Protein AF-A0A5N5T5B7-F1 (afdb_monomer)

InterPro domains:
  IPR002562 3'-5' exonuclease domain [PF01612] (57-105)
  IPR012337 Ribonuclease H-like superfamily [SSF53098] (35-107)
  IPR036397 Ribonuclease H superfamily [G3DSA:3.30.420.10] (21-108)
  IPR051132 3'-5' Exonuclease domain-containing protein [PTHR13620] (36-102)

Radius of gyration: 25.12 Å; Cα contacts (8 Å, |Δi|>4): 290; chains: 1; bounding box: 56×57×68 Å

Secondary structure (DSSP, 8-state):
-PPEEEEE---SSS--PEEEEESSHHHHHHH-TT----SEEEHHHHHHHTT-TTS--SHHHHHHHHH-------HHHHTS-TT-SS--HHHHHHHHHHHHHHHHHHHHHHHHH---SS---HHHHHHHHHHHHHGGGBTPPP-GGGG---TTT---S-EEEEESS-TTTGGGS---GGG-TTTSEEEEEHHHHHHHHHHHHHHHHHHHHHTT-----HHHHHHHHHHHHHHHHHHHHHHHGGGS-HHHHHHHHHHHHHHTT-SS--HHHHHHHHHTHHHHHHHHHT--

Structure (mmCIF, N/CA/C/O backbone):
data_AF-A0A5N5T5B7-F1
#
_entry.id   AF-A0A5N5T5B7-F1
#
loop_
_atom_site.group_PDB
_atom_site.id
_atom_site.type_symbol
_atom_site.label_atom_id
_atom_site.label_alt_id
_atom_site.label_comp_id
_atom_site.label_asym_id
_atom_site.label_entity_id
_atom_site.label_seq_id
_atom_site.pdbx_PDB_ins_code
_atom_site.Cartn_x
_atom_site.Cartn_y
_atom_site.Cartn_z
_atom_site.occupancy
_atom_site.B_iso_or_equiv
_atom_site.auth_seq_id
_atom_site.auth_comp_id
_atom_site.auth_asym_id
_atom_site.auth_atom_id
_atom_site.pdbx_PDB_model_num
ATOM 1 N N . MET A 1 1 ? -2.649 8.898 -5.354 1.00 24.70 1 MET A N 1
ATOM 2 C CA . MET A 1 1 ? -3.634 9.657 -4.553 1.00 24.70 1 MET A CA 1
ATOM 3 C C . MET A 1 1 ? -4.239 8.726 -3.517 1.00 24.70 1 MET A C 1
ATOM 5 O O . MET A 1 1 ? -5.025 7.863 -3.888 1.00 24.70 1 MET A O 1
ATOM 9 N N . GLN A 1 2 ? -3.797 8.830 -2.266 1.00 29.69 2 GLN A N 1
ATOM 10 C CA . GLN A 1 2 ? -4.340 8.087 -1.127 1.00 29.69 2 GLN A CA 1
ATOM 11 C C . GLN A 1 2 ? -5.278 9.034 -0.370 1.00 29.69 2 GLN A C 1
ATOM 13 O O . GLN A 1 2 ? -4.923 10.188 -0.159 1.00 29.69 2 GLN A O 1
ATOM 18 N N . VAL A 1 3 ? -6.486 8.575 -0.052 1.00 30.42 3 VAL A N 1
ATOM 19 C CA . VAL A 1 3 ? -7.368 9.241 0.915 1.00 30.42 3 VAL A CA 1
ATOM 20 C C . VAL A 1 3 ? -6.909 8.754 2.286 1.00 30.42 3 VAL A C 1
ATOM 22 O O . VAL A 1 3 ? -6.818 7.538 2.482 1.00 30.42 3 VAL A O 1
ATOM 25 N N . VAL A 1 4 ? -6.536 9.680 3.168 1.00 35.78 4 VAL A N 1
ATOM 26 C CA . VAL A 1 4 ? -6.165 9.396 4.556 1.00 35.78 4 VAL A CA 1
ATOM 27 C C . VAL A 1 4 ? -7.443 9.529 5.369 1.00 35.78 4 VAL A C 1
ATOM 29 O O . VAL A 1 4 ? -8.065 10.591 5.378 1.00 35.78 4 VAL A O 1
ATOM 32 N N . VAL A 1 5 ? -7.877 8.439 5.995 1.00 39.09 5 VAL A N 1
ATOM 33 C CA . VAL A 1 5 ? -8.979 8.525 6.952 1.00 39.09 5 VAL A CA 1
ATOM 34 C C . VAL A 1 5 ? -8.372 8.836 8.297 1.00 39.09 5 VAL A C 1
ATOM 36 O O . VAL A 1 5 ? -7.647 8.019 8.860 1.00 39.09 5 VAL A O 1
ATOM 39 N N . VAL A 1 6 ? -8.646 10.051 8.749 1.00 40.28 6 VAL A N 1
ATOM 40 C CA . VAL A 1 6 ? -8.304 10.520 10.077 1.00 40.28 6 VAL A CA 1
ATOM 41 C C . VAL A 1 6 ? -9.520 10.241 10.949 1.00 40.28 6 VAL A C 1
ATOM 43 O O . VAL A 1 6 ? -10.573 10.858 10.776 1.00 40.28 6 VAL A O 1
ATOM 46 N N . VAL A 1 7 ? -9.403 9.260 11.842 1.00 46.56 7 VAL A N 1
ATOM 47 C CA . VAL A 1 7 ? -10.433 9.018 12.857 1.00 46.56 7 VAL A CA 1
ATOM 48 C C . VAL A 1 7 ? -10.135 9.969 14.009 1.00 46.56 7 VAL A C 1
ATOM 50 O O . VAL A 1 7 ? -9.080 9.854 14.626 1.00 46.56 7 VAL A O 1
ATOM 53 N N . VAL A 1 8 ? -11.017 10.938 14.269 1.00 42.00 8 VAL A N 1
ATOM 54 C CA . VAL A 1 8 ? -10.910 11.792 15.459 1.00 42.00 8 VAL A CA 1
ATOM 55 C C . VAL A 1 8 ? -11.620 11.073 16.598 1.00 42.00 8 VAL A C 1
ATOM 57 O O . VAL A 1 8 ? -12.848 10.969 16.612 1.00 42.00 8 VAL A O 1
ATOM 60 N N . VAL A 1 9 ? -10.842 10.550 17.541 1.00 36.88 9 VAL A N 1
ATOM 61 C CA . VAL A 1 9 ? -11.349 9.994 18.793 1.00 36.88 9 VAL A CA 1
ATOM 62 C C . VAL A 1 9 ? -11.285 11.115 19.827 1.00 36.88 9 VAL A C 1
ATOM 64 O O . VAL A 1 9 ? -10.234 11.410 20.389 1.00 36.88 9 VAL A O 1
ATOM 67 N N . ILE A 1 10 ? -12.408 11.805 20.045 1.00 30.78 10 ILE A N 1
ATOM 68 C CA . ILE A 1 10 ? -12.481 12.856 21.065 1.00 30.78 10 ILE A CA 1
ATOM 69 C C . ILE A 1 10 ? -12.605 12.185 22.436 1.00 30.78 10 ILE A C 1
ATOM 71 O O . ILE A 1 10 ? -13.684 11.741 22.824 1.00 30.78 10 ILE A O 1
ATOM 75 N N . PHE A 1 11 ? -11.508 12.157 23.193 1.00 26.23 11 PHE A N 1
ATOM 76 C CA . PHE A 1 11 ? -11.521 11.817 24.615 1.00 26.23 11 PHE A CA 1
ATOM 77 C C . PHE A 1 11 ? -12.051 13.008 25.425 1.00 26.23 11 PHE A C 1
ATOM 79 O O . PHE A 1 11 ? -11.303 13.827 25.954 1.00 26.23 11 PHE A O 1
ATOM 86 N N . SER A 1 12 ? -13.373 13.140 25.497 1.00 26.31 12 SER A N 1
ATOM 87 C CA . SER A 1 12 ? -14.043 13.898 26.557 1.00 26.31 12 SER A CA 1
ATOM 88 C C . SER A 1 12 ? -15.419 13.284 26.810 1.00 26.31 12 SER A C 1
ATOM 90 O O . SER A 1 12 ? -15.975 12.645 25.921 1.00 26.31 12 SER A O 1
ATOM 92 N N . SER A 1 13 ? -15.956 13.442 28.022 1.00 28.00 13 SER A N 1
ATOM 93 C CA . SER A 1 13 ? -17.154 12.772 28.573 1.00 28.00 13 SER A CA 1
ATOM 94 C C . SER A 1 13 ? -18.485 12.991 27.826 1.00 28.00 13 SER A C 1
ATOM 96 O O . SER A 1 13 ? -19.548 12.630 28.326 1.00 28.00 13 SER A O 1
ATOM 98 N N . LEU A 1 14 ? -18.443 13.541 26.616 1.00 27.55 14 LEU A N 1
ATOM 99 C CA . LEU A 1 14 ? -19.528 13.612 25.650 1.00 27.55 14 LEU A CA 1
ATOM 100 C C . LEU A 1 14 ? -18.992 13.049 24.331 1.00 27.55 14 LEU A C 1
ATOM 102 O O . LEU A 1 14 ? -18.336 13.754 23.567 1.00 27.55 14 LEU A O 1
ATOM 106 N N . ALA A 1 15 ? -19.249 11.763 24.081 1.00 25.66 15 ALA A N 1
ATOM 107 C CA . ALA A 1 15 ? -18.829 11.070 22.868 1.00 25.66 15 ALA A CA 1
ATOM 108 C C . ALA A 1 15 ? -19.430 11.749 21.624 1.00 25.66 15 ALA A C 1
ATOM 110 O O . ALA A 1 15 ? -20.573 11.503 21.247 1.00 25.66 15 ALA A O 1
ATOM 111 N N . SER A 1 16 ? -18.652 12.625 20.993 1.00 26.33 16 SER A N 1
ATOM 112 C CA . SER A 1 16 ? -18.943 13.186 19.677 1.00 26.33 16 SER A CA 1
ATOM 113 C C . SER A 1 16 ? -17.831 12.738 18.740 1.00 26.33 16 SER A C 1
ATOM 115 O O . SER A 1 16 ? -16.705 13.217 18.824 1.00 26.33 16 SER A O 1
ATOM 117 N N . PHE A 1 17 ? -18.131 11.775 17.870 1.00 34.47 17 PHE A N 1
ATOM 118 C CA . PHE A 1 17 ? -17.216 11.351 16.814 1.00 34.47 17 PHE A CA 1
ATOM 119 C C . PHE A 1 17 ? -17.279 12.371 15.675 1.00 34.47 17 PHE A C 1
ATOM 121 O O . PHE A 1 17 ? -18.327 12.541 15.052 1.00 34.47 17 PHE A O 1
ATOM 128 N N . ALA A 1 18 ? -16.169 13.055 15.403 1.00 34.44 18 ALA A N 1
ATOM 129 C CA . ALA A 1 18 ? -16.033 13.917 14.233 1.00 34.44 18 ALA A CA 1
ATOM 130 C C . ALA A 1 18 ? -15.202 13.194 13.162 1.00 34.44 18 ALA A C 1
ATOM 132 O O . ALA A 1 18 ? -14.127 12.671 13.442 1.00 34.44 18 ALA A O 1
ATOM 133 N N . PHE A 1 19 ? -15.690 13.159 11.922 1.00 39.16 19 PHE A N 1
ATOM 134 C CA . PHE A 1 19 ? -14.964 12.568 10.797 1.00 39.16 19 PHE A CA 1
ATOM 135 C C . PHE A 1 19 ? -14.309 13.662 9.972 1.00 39.16 19 PHE A C 1
ATOM 137 O O . PHE A 1 19 ? -14.986 14.568 9.491 1.00 39.16 19 PHE A O 1
ATOM 144 N N . LEU A 1 20 ? -12.998 13.548 9.763 1.00 37.88 20 LEU A N 1
ATOM 145 C CA . LEU A 1 20 ? -12.278 14.371 8.800 1.00 37.88 20 LEU A CA 1
ATOM 146 C C . LEU A 1 20 ? -11.669 13.454 7.740 1.00 37.88 20 LEU A C 1
ATOM 148 O O . LEU A 1 20 ? -10.659 12.784 7.950 1.00 37.88 20 LEU A O 1
ATOM 152 N N . ILE A 1 21 ? -12.309 13.413 6.574 1.00 37.19 21 ILE A N 1
ATOM 153 C CA . ILE A 1 21 ? -11.759 12.763 5.385 1.00 37.19 21 ILE A CA 1
ATOM 154 C C . ILE A 1 21 ? -10.833 13.784 4.727 1.00 37.19 21 ILE A C 1
ATOM 156 O O . ILE A 1 21 ? -11.297 14.807 4.230 1.00 37.19 21 ILE A O 1
ATOM 160 N N . SER A 1 22 ? -9.521 13.534 4.710 1.00 37.50 22 SER A N 1
ATOM 161 C CA . SER A 1 22 ? -8.582 14.446 4.052 1.00 37.50 22 SER A CA 1
ATOM 162 C C . SER A 1 22 ? -7.537 13.733 3.208 1.00 37.50 22 SER A C 1
ATOM 164 O O . SER A 1 22 ? -7.137 12.594 3.436 1.00 37.50 22 SER A O 1
ATOM 166 N N . ARG A 1 23 ? -7.079 14.439 2.174 1.00 40.50 23 ARG A N 1
ATOM 167 C CA . ARG A 1 23 ? -6.076 13.964 1.214 1.00 40.50 23 ARG A CA 1
ATOM 168 C C . ARG A 1 23 ? -4.654 13.945 1.795 1.00 40.50 23 ARG A C 1
ATOM 170 O O . ARG A 1 23 ? -3.814 13.277 1.203 1.00 40.50 23 ARG A O 1
ATOM 177 N N . SER A 1 24 ? -4.426 14.628 2.923 1.00 35.22 24 SER A N 1
ATOM 178 C CA . SER A 1 24 ? -3.195 14.669 3.733 1.00 35.22 24 SER A CA 1
ATOM 179 C C . SER A 1 24 ? -3.498 15.319 5.094 1.00 35.22 24 SER A C 1
ATOM 181 O O . SER A 1 24 ? -4.348 16.213 5.153 1.00 35.22 24 SER A O 1
ATOM 183 N N . SER A 1 25 ? -2.760 14.975 6.155 1.00 39.28 25 SER A N 1
ATOM 184 C CA . SER A 1 25 ? -2.774 15.685 7.452 1.00 39.28 25 SER A CA 1
ATOM 185 C C . SER A 1 25 ? -2.625 17.208 7.270 1.00 39.28 25 SER A C 1
ATOM 187 O O . SER A 1 25 ? -3.343 17.998 7.877 1.00 39.28 25 SER A O 1
ATOM 189 N N . CYS A 1 26 ? -1.803 17.623 6.297 1.00 33.41 26 CYS A N 1
ATOM 190 C CA . CYS A 1 26 ? -1.554 19.026 5.951 1.00 33.41 26 CYS A CA 1
ATOM 191 C C . CYS A 1 26 ? -2.762 19.788 5.359 1.00 33.41 26 CYS A C 1
ATOM 193 O O . CYS A 1 26 ? -2.770 21.016 5.389 1.00 33.41 26 CYS A O 1
ATOM 195 N N . ILE A 1 27 ? -3.766 19.104 4.789 1.00 35.19 27 ILE A N 1
ATOM 196 C CA . ILE A 1 27 ? -4.962 19.762 4.219 1.00 35.19 27 ILE A CA 1
ATOM 197 C C . ILE A 1 27 ? -6.017 20.018 5.304 1.00 35.19 27 ILE A C 1
ATOM 199 O O . ILE A 1 27 ? -6.664 21.060 5.267 1.00 35.19 27 ILE A O 1
ATOM 203 N N . ILE A 1 28 ? -6.119 19.149 6.321 1.00 38.81 28 ILE A N 1
ATOM 204 C CA . ILE A 1 28 ? -6.950 19.419 7.514 1.00 38.81 28 ILE A CA 1
ATOM 205 C C . ILE A 1 28 ? -6.430 20.671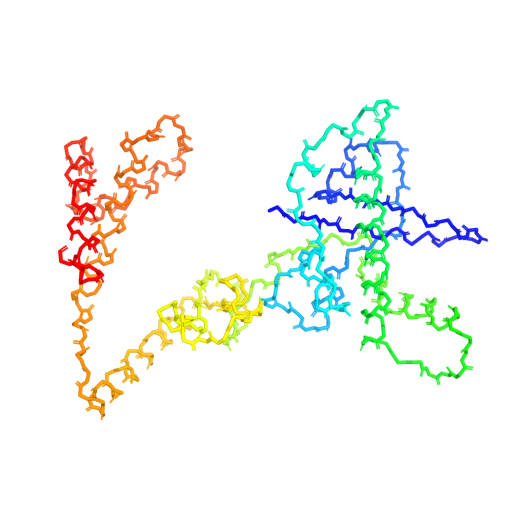 8.218 1.00 38.81 28 ILE A C 1
ATOM 207 O O . ILE A 1 28 ? -7.205 21.576 8.516 1.00 38.81 28 ILE A O 1
ATOM 211 N N . PHE A 1 29 ? -5.106 20.758 8.378 1.00 34.12 29 PHE A N 1
ATOM 212 C CA . PHE A 1 29 ? -4.434 21.921 8.956 1.00 34.12 29 PHE A CA 1
ATOM 213 C C . PHE A 1 29 ? -4.655 23.227 8.174 1.00 34.12 29 PHE A C 1
ATOM 215 O O . PHE A 1 29 ? -4.633 24.296 8.774 1.00 34.12 29 PHE A O 1
ATOM 222 N N . ASN A 1 30 ? -4.885 23.166 6.856 1.00 30.09 30 ASN A N 1
ATOM 223 C CA . ASN A 1 30 ? -5.097 24.362 6.027 1.00 30.09 30 ASN A CA 1
ATOM 224 C C . ASN A 1 30 ? -6.570 24.782 5.882 1.00 30.09 30 ASN A C 1
ATOM 226 O O . ASN A 1 30 ? -6.826 25.956 5.641 1.00 30.09 30 ASN A O 1
ATOM 230 N N . ILE A 1 31 ? -7.538 23.870 6.030 1.00 39.91 31 ILE A N 1
ATOM 231 C CA . ILE A 1 31 ? -8.974 24.217 5.993 1.00 39.91 31 ILE A CA 1
ATOM 232 C C . ILE A 1 31 ? -9.439 24.756 7.355 1.00 39.91 31 ILE A C 1
ATOM 234 O O . ILE A 1 31 ? -10.254 25.673 7.420 1.00 39.91 31 ILE A O 1
ATOM 238 N N . PHE A 1 32 ? -8.883 24.238 8.451 1.00 38.91 32 PHE A N 1
ATOM 239 C CA . PHE A 1 32 ? -9.296 24.574 9.811 1.00 38.91 32 PHE A CA 1
ATOM 240 C C . PHE A 1 32 ? -8.201 25.314 10.581 1.00 38.91 32 PHE A C 1
ATOM 242 O O . PHE A 1 32 ? -7.814 24.907 11.672 1.00 38.91 32 PHE A O 1
ATOM 249 N N . VAL A 1 33 ? -7.741 26.452 10.053 1.00 38.91 33 VAL A N 1
ATOM 250 C CA . VAL A 1 33 ? -6.764 27.338 10.726 1.00 38.91 33 VAL A CA 1
ATOM 251 C C . VAL A 1 33 ? -7.226 27.769 12.140 1.00 38.91 33 VAL A C 1
ATOM 253 O O . VAL A 1 33 ? -6.410 28.197 12.951 1.00 38.91 33 VAL A O 1
ATOM 256 N N . PHE A 1 34 ? -8.513 27.595 12.477 1.00 39.66 34 PHE A N 1
ATOM 257 C CA . PHE A 1 34 ? -9.103 27.974 13.767 1.00 39.66 34 PHE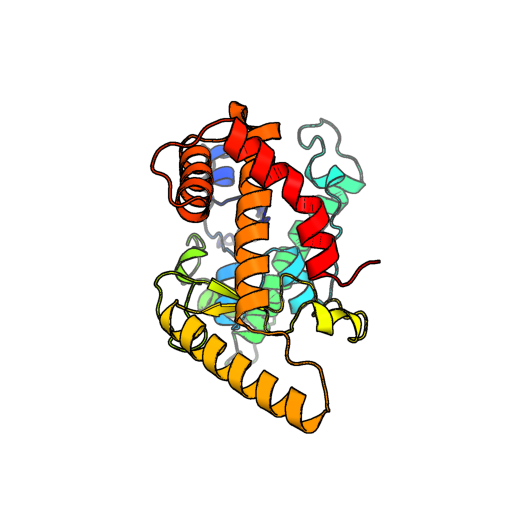 A CA 1
ATOM 258 C C . PHE A 1 34 ? -9.672 26.825 14.626 1.00 39.66 34 PHE A C 1
ATOM 260 O O . PHE A 1 34 ? -10.134 27.105 15.732 1.00 39.66 34 PHE A O 1
ATOM 267 N N . LEU A 1 35 ? -9.643 25.555 14.194 1.00 44.72 35 LEU A N 1
ATOM 268 C CA . LEU A 1 35 ? -10.081 24.430 15.042 1.00 44.72 35 LEU A CA 1
ATOM 269 C C . LEU A 1 35 ? -8.884 23.562 15.431 1.00 44.72 35 LEU A C 1
ATOM 271 O O . LEU A 1 35 ? -8.285 22.892 14.595 1.00 44.72 35 LEU A O 1
ATOM 275 N N . ASN A 1 36 ? -8.557 23.554 16.723 1.00 52.22 36 ASN A N 1
ATOM 276 C CA . ASN A 1 36 ? -7.552 22.656 17.281 1.00 52.22 36 ASN A CA 1
ATOM 277 C C . ASN A 1 36 ? -8.150 21.244 17.411 1.00 52.22 36 ASN A C 1
ATOM 279 O O . ASN A 1 36 ? -8.821 20.941 18.399 1.00 52.22 36 ASN A O 1
ATOM 283 N N . VAL A 1 37 ? -7.965 20.411 16.386 1.00 56.91 37 VAL A N 1
ATOM 284 C CA . VAL A 1 37 ? -8.426 19.016 16.377 1.00 56.91 37 VAL A CA 1
ATOM 285 C C . VAL A 1 37 ? -7.415 18.154 17.130 1.00 56.91 37 VAL A C 1
ATOM 287 O O . VAL A 1 37 ? -6.269 18.035 16.700 1.00 56.91 37 VAL A O 1
ATOM 290 N N . LYS A 1 38 ? -7.858 17.536 18.227 1.00 69.06 38 LYS A N 1
ATOM 291 C CA . LYS A 1 38 ? -7.061 16.616 19.049 1.00 69.06 38 LYS A CA 1
ATOM 292 C C . LYS A 1 38 ? -7.565 15.178 18.955 1.00 69.06 38 LYS A C 1
ATOM 294 O O . LYS A 1 38 ? -8.726 14.961 18.613 1.00 69.06 38 LYS A O 1
ATOM 299 N N . GLY A 1 39 ? -6.714 14.214 19.291 1.00 67.75 39 GLY A N 1
ATOM 300 C CA . GLY A 1 39 ? -7.068 12.794 19.367 1.00 67.75 39 GLY A CA 1
ATOM 301 C C . GLY A 1 39 ? -7.250 12.135 18.000 1.00 67.75 39 GLY A C 1
ATOM 302 O O . GLY A 1 39 ? -8.071 11.233 17.842 1.00 67.75 39 GLY A O 1
ATOM 303 N N . TRP A 1 40 ? -6.548 12.620 16.976 1.00 74.06 40 TRP A N 1
ATOM 304 C CA . TRP A 1 40 ? -6.661 12.059 15.638 1.00 74.06 40 TRP A CA 1
ATOM 305 C C . TRP A 1 40 ? -5.722 10.870 15.427 1.00 74.06 40 TRP A C 1
ATOM 307 O O . TRP A 1 40 ? -4.591 10.877 15.895 1.00 74.06 40 TRP A O 1
ATOM 317 N N . LEU A 1 41 ? -6.177 9.860 14.688 1.00 80.00 41 LEU A N 1
ATOM 318 C CA . LEU A 1 41 ? -5.415 8.644 14.408 1.00 80.00 41 LEU A CA 1
ATOM 319 C C . LEU A 1 41 ? -5.385 8.347 12.907 1.00 80.00 41 LEU A C 1
ATOM 321 O O . LEU A 1 41 ? -6.419 8.350 12.233 1.00 80.00 41 LEU A O 1
ATOM 325 N N . ASP A 1 42 ? -4.196 8.027 12.397 1.00 84.06 42 ASP A N 1
ATOM 326 C CA . ASP A 1 42 ? -4.016 7.486 11.052 1.00 84.06 42 ASP A CA 1
ATOM 327 C C . ASP A 1 42 ? -3.992 5.949 11.092 1.00 84.06 42 ASP A C 1
ATOM 329 O O . ASP A 1 42 ? -3.038 5.334 11.574 1.00 84.06 42 ASP A O 1
ATOM 333 N N . LEU A 1 43 ? -5.034 5.320 10.538 1.00 85.62 43 LEU A N 1
ATOM 334 C CA . LEU A 1 43 ? -5.234 3.859 10.550 1.00 85.62 43 LEU A CA 1
ATOM 335 C C . LEU A 1 43 ? -4.097 3.064 9.897 1.00 85.62 43 LEU A C 1
ATOM 337 O O . LEU A 1 43 ? -3.989 1.847 10.073 1.00 85.62 43 LEU A O 1
ATOM 341 N N . ARG A 1 44 ? -3.250 3.729 9.106 1.00 85.94 44 ARG A N 1
ATOM 342 C CA . ARG A 1 44 ? -2.124 3.079 8.443 1.00 85.94 44 ARG A CA 1
ATOM 343 C C . ARG A 1 44 ? -1.079 2.614 9.445 1.00 85.94 44 ARG A C 1
ATOM 345 O O . ARG A 1 44 ? -0.512 1.557 9.206 1.00 85.94 44 ARG A O 1
ATOM 352 N N . HIS A 1 45 ? -0.872 3.317 10.563 1.00 86.62 45 HIS A N 1
ATOM 353 C CA . HIS A 1 45 ? 0.046 2.863 11.620 1.00 86.62 45 HIS A CA 1
ATOM 354 C C . HIS A 1 45 ? -0.347 1.481 12.142 1.00 86.62 45 HIS A C 1
ATOM 356 O O . HIS A 1 45 ? 0.471 0.563 12.140 1.00 86.62 45 HIS A O 1
ATOM 362 N N . LEU A 1 46 ? -1.630 1.302 12.460 1.00 88.25 46 LEU A N 1
ATOM 363 C CA . LEU A 1 46 ? -2.158 0.023 12.931 1.00 88.25 46 LEU A CA 1
ATOM 364 C C . LEU A 1 46 ? -2.075 -1.069 11.861 1.00 88.25 46 LEU A C 1
ATOM 366 O O . LEU A 1 46 ? -1.770 -2.213 12.174 1.00 88.25 46 LEU A O 1
ATOM 370 N N . ALA A 1 47 ? -2.268 -0.726 10.584 1.00 87.50 47 ALA A N 1
ATOM 371 C CA . ALA A 1 47 ? -2.107 -1.691 9.498 1.00 87.50 47 ALA A CA 1
ATOM 372 C C . ALA A 1 47 ? -0.658 -2.202 9.396 1.00 87.50 47 ALA A C 1
ATOM 374 O O . ALA A 1 47 ? -0.432 -3.369 9.098 1.00 87.50 47 ALA A O 1
ATOM 375 N N . VAL A 1 48 ? 0.337 -1.348 9.655 1.00 85.44 48 VAL A N 1
ATOM 376 C CA . VAL A 1 48 ? 1.747 -1.768 9.697 1.00 85.44 48 VAL A CA 1
ATOM 377 C C . VAL A 1 48 ? 2.029 -2.685 10.880 1.00 85.44 48 VAL A C 1
ATOM 379 O O . VAL A 1 48 ? 2.790 -3.644 10.733 1.00 85.44 48 VAL A O 1
ATOM 382 N N . GLN A 1 49 ? 1.438 -2.382 12.035 1.00 85.69 49 GLN A N 1
ATOM 383 C CA . GLN A 1 49 ? 1.563 -3.202 13.237 1.00 85.69 49 GLN A CA 1
ATOM 384 C C . GLN A 1 49 ? 0.916 -4.579 13.053 1.00 85.69 49 GLN A C 1
ATOM 386 O O . GLN A 1 49 ? 1.471 -5.573 13.503 1.00 85.69 49 GLN A O 1
ATOM 391 N N . ASP A 1 50 ? -0.178 -4.638 12.295 1.00 86.56 50 ASP A N 1
ATOM 392 C CA . ASP A 1 50 ? -0.853 -5.864 11.852 1.00 86.56 50 ASP A CA 1
ATOM 393 C C . ASP A 1 50 ? -0.164 -6.522 10.630 1.00 86.56 50 ASP A C 1
ATOM 395 O O . ASP A 1 50 ? -0.753 -7.297 9.887 1.00 86.56 50 ASP A O 1
ATOM 399 N N . ASP A 1 51 ? 1.107 -6.183 10.394 1.00 81.12 51 ASP A N 1
ATOM 400 C CA . ASP A 1 51 ? 2.013 -6.756 9.390 1.00 81.12 51 ASP A CA 1
ATOM 401 C C . ASP A 1 51 ? 1.680 -6.500 7.900 1.00 81.12 51 ASP A C 1
ATOM 403 O O . ASP A 1 51 ? 2.249 -7.121 7.001 1.00 81.12 51 ASP A O 1
ATOM 407 N N . LEU A 1 52 ? 0.874 -5.481 7.567 1.00 78.44 52 LEU A N 1
ATOM 408 C CA . LEU A 1 52 ? 0.608 -5.074 6.170 1.00 78.44 52 LEU A CA 1
ATOM 409 C C . LEU A 1 52 ? 1.750 -4.240 5.534 1.00 78.44 52 LEU A C 1
ATOM 411 O O . LEU A 1 52 ? 1.513 -3.384 4.675 1.00 78.44 52 LEU A O 1
ATOM 415 N N . LYS A 1 53 ? 3.013 -4.490 5.900 1.00 67.25 53 LYS A N 1
ATOM 416 C CA . LYS A 1 53 ? 4.168 -3.631 5.560 1.00 67.25 53 LYS A CA 1
ATOM 417 C C . LYS A 1 53 ? 4.394 -3.390 4.060 1.00 67.25 53 LYS A C 1
ATOM 419 O O . LYS A 1 53 ? 4.812 -2.308 3.662 1.00 67.25 53 LYS A O 1
ATOM 424 N N . ASN A 1 54 ? 4.077 -4.373 3.219 1.00 63.12 54 ASN A N 1
ATOM 425 C CA . ASN A 1 54 ? 4.297 -4.315 1.767 1.00 63.12 54 ASN A CA 1
ATOM 426 C C . ASN A 1 54 ? 3.007 -4.083 0.961 1.00 63.12 54 ASN A C 1
ATOM 428 O O . ASN A 1 54 ? 2.981 -4.254 -0.258 1.00 63.12 54 ASN A O 1
ATOM 432 N N . CYS A 1 55 ? 1.915 -3.707 1.628 1.00 68.44 55 CYS A N 1
ATOM 433 C CA . CYS A 1 55 ? 0.604 -3.573 1.007 1.00 68.44 55 CYS A CA 1
ATOM 434 C C . CYS A 1 55 ? 0.248 -2.113 0.698 1.00 68.44 55 CYS A C 1
ATOM 436 O O . CYS A 1 55 ? 0.771 -1.157 1.266 1.00 68.44 55 CYS A O 1
ATOM 438 N N . LYS A 1 56 ? -0.728 -1.915 -0.196 1.00 71.44 56 LYS A N 1
ATOM 439 C CA . LYS A 1 56 ? -1.372 -0.604 -0.344 1.00 71.44 56 LYS A CA 1
ATOM 440 C C . LYS A 1 56 ? -2.192 -0.285 0.904 1.00 71.44 56 LYS A C 1
ATOM 442 O O . LYS A 1 56 ? -3.215 -0.919 1.126 1.00 71.44 56 LYS A O 1
ATOM 447 N N . LEU A 1 57 ? -1.834 0.781 1.612 1.00 79.44 57 LEU A N 1
ATOM 448 C CA . LEU A 1 57 ? -2.523 1.219 2.835 1.00 79.44 57 LEU A CA 1
ATOM 449 C C . LEU A 1 57 ? -3.557 2.338 2.601 1.00 79.44 57 LEU A C 1
ATOM 451 O O . LEU A 1 57 ? -3.827 3.152 3.472 1.00 79.44 57 LEU A O 1
ATOM 455 N N . GLY A 1 58 ? -4.115 2.438 1.391 1.00 79.75 58 GLY A N 1
ATOM 456 C CA . GLY A 1 58 ? -5.211 3.382 1.131 1.00 79.75 58 GLY A CA 1
ATOM 457 C C . GLY A 1 58 ? -6.548 2.828 1.624 1.00 79.75 58 GLY A C 1
ATOM 458 O O . GLY A 1 58 ? -6.736 1.612 1.582 1.00 79.75 58 GLY A O 1
ATOM 459 N N . LEU A 1 59 ? -7.500 3.702 1.969 1.00 81.12 59 LEU A N 1
ATOM 460 C CA . LEU A 1 59 ? -8.817 3.327 2.508 1.00 81.12 59 LEU A CA 1
ATOM 461 C C . LEU A 1 59 ? -9.495 2.170 1.755 1.00 81.12 59 LEU A C 1
ATOM 463 O O . LEU A 1 59 ? -9.858 1.167 2.353 1.00 81.12 59 LEU A O 1
ATOM 467 N N . LYS A 1 60 ? -9.574 2.242 0.419 1.00 81.31 60 LYS A N 1
ATOM 468 C CA . LYS A 1 60 ? -10.133 1.164 -0.421 1.00 81.31 60 LYS A CA 1
ATOM 469 C C . LYS A 1 60 ? -9.444 -0.190 -0.216 1.00 81.31 60 LYS A C 1
ATOM 471 O O . LYS A 1 60 ? -10.086 -1.232 -0.298 1.00 81.31 60 LYS A O 1
ATOM 476 N N . SER A 1 61 ? -8.125 -0.189 -0.034 1.00 80.81 61 SER A N 1
ATOM 477 C CA . SER A 1 61 ? -7.365 -1.428 0.162 1.00 80.81 61 SER A CA 1
ATOM 478 C C . SER A 1 61 ? -7.540 -1.975 1.571 1.00 80.81 61 SER A C 1
ATOM 480 O O . SER A 1 61 ? -7.754 -3.175 1.695 1.00 80.81 61 SER A O 1
ATOM 482 N N . LEU A 1 62 ? -7.544 -1.104 2.584 1.00 85.50 62 LEU A N 1
ATOM 483 C CA . LEU A 1 62 ? -7.829 -1.484 3.967 1.00 85.50 62 LEU A CA 1
ATOM 484 C C . LEU A 1 62 ? -9.261 -2.019 4.113 1.00 85.50 62 LEU A C 1
ATOM 486 O O . LEU A 1 62 ? -9.450 -3.095 4.660 1.00 85.50 62 LEU A O 1
ATOM 490 N N . ALA A 1 63 ? -10.253 -1.354 3.519 1.00 87.50 63 ALA A N 1
ATOM 491 C CA . ALA A 1 63 ? -11.644 -1.810 3.509 1.00 87.50 63 ALA A CA 1
ATOM 492 C C . ALA A 1 63 ? -11.791 -3.197 2.873 1.00 87.50 63 ALA A C 1
ATOM 494 O O . ALA A 1 63 ? -12.499 -4.057 3.394 1.00 87.50 63 ALA A O 1
ATOM 495 N N . LYS A 1 64 ? -11.079 -3.441 1.765 1.00 87.88 64 LYS A N 1
ATOM 496 C CA . LYS A 1 64 ? -11.091 -4.753 1.119 1.00 87.88 64 LYS A CA 1
ATOM 497 C C . LYS A 1 64 ? -10.429 -5.825 1.984 1.00 87.88 64 LYS A C 1
ATOM 499 O O . LYS A 1 64 ? -10.906 -6.952 1.971 1.00 87.88 64 LYS A O 1
ATOM 504 N N . HIS A 1 65 ? -9.346 -5.484 2.681 1.00 87.19 65 HIS A N 1
ATOM 505 C CA . HIS A 1 65 ? -8.595 -6.414 3.520 1.00 87.19 65 HIS A CA 1
ATOM 506 C C . HIS A 1 65 ? -9.354 -6.763 4.807 1.00 87.19 65 HIS A C 1
ATOM 508 O O . HIS A 1 65 ? -9.654 -7.927 5.032 1.00 87.19 65 HIS A O 1
ATOM 514 N N . TYR A 1 66 ? -9.728 -5.757 5.598 1.00 88.31 66 TYR A N 1
ATOM 515 C CA . TYR A 1 66 ? -10.342 -5.949 6.912 1.00 88.31 66 TYR A CA 1
ATOM 516 C C . TYR A 1 66 ? -11.831 -6.291 6.856 1.00 88.31 66 TYR A C 1
ATOM 518 O O . TYR A 1 66 ? -12.324 -7.018 7.710 1.00 88.31 66 TYR A O 1
ATOM 526 N N . LEU A 1 67 ? -12.565 -5.761 5.871 1.00 90.38 67 LEU A N 1
ATOM 527 C CA . LEU A 1 67 ? -14.031 -5.866 5.827 1.00 90.38 67 LEU A CA 1
ATOM 528 C C . LEU A 1 67 ? -14.540 -6.684 4.635 1.00 90.38 67 LEU A C 1
ATOM 530 O O . LEU A 1 67 ? -15.746 -6.838 4.467 1.00 90.38 67 LEU A O 1
ATOM 534 N N . GLY A 1 68 ? -13.661 -7.107 3.718 1.00 89.88 68 GLY A N 1
ATOM 535 C CA . GLY A 1 68 ? -14.060 -7.706 2.439 1.00 89.88 68 GLY A CA 1
ATOM 536 C C . GLY A 1 68 ? -14.803 -6.753 1.484 1.00 89.88 68 GLY A C 1
ATOM 537 O O . GLY A 1 68 ? -15.089 -7.140 0.344 1.00 89.88 68 GLY A O 1
ATOM 538 N N . LYS A 1 69 ? -15.075 -5.505 1.902 1.00 87.19 69 LYS A N 1
ATOM 539 C CA . LYS A 1 69 ? -15.905 -4.518 1.196 1.00 87.19 69 LYS A CA 1
ATOM 540 C C . LYS A 1 69 ? -15.135 -3.859 0.052 1.00 87.19 69 LYS A C 1
ATOM 542 O O . LYS A 1 69 ? -14.013 -3.379 0.213 1.00 87.19 69 LYS A O 1
ATOM 547 N N . THR A 1 70 ? -15.765 -3.779 -1.117 1.00 87.12 70 THR A N 1
ATOM 548 C CA . THR A 1 70 ? -15.239 -3.022 -2.259 1.00 87.12 70 THR A CA 1
ATOM 549 C C . THR A 1 70 ? -15.840 -1.622 -2.251 1.00 87.12 70 THR A C 1
ATOM 551 O O . THR A 1 70 ? -17.017 -1.463 -2.552 1.00 87.12 70 THR A O 1
ATOM 554 N N . LEU A 1 71 ? -15.037 -0.605 -1.931 1.00 79.12 71 LEU A N 1
ATOM 555 C CA . LEU A 1 71 ? -15.501 0.785 -1.994 1.00 79.12 71 LEU A CA 1
ATOM 556 C C . LEU A 1 71 ? -15.659 1.265 -3.436 1.00 79.12 71 LEU A C 1
ATOM 558 O O . LEU A 1 71 ? -14.836 0.943 -4.310 1.00 79.12 71 LEU A O 1
ATOM 562 N N . LEU A 1 72 ? -16.692 2.079 -3.653 1.00 69.56 72 LEU A N 1
ATOM 563 C CA . LEU A 1 72 ? -16.968 2.738 -4.920 1.00 69.56 72 LEU A CA 1
ATOM 564 C C . LEU A 1 72 ? -15.804 3.661 -5.290 1.00 69.56 72 LEU A C 1
ATOM 566 O O . LEU A 1 72 ? -15.553 4.691 -4.675 1.00 69.56 72 LEU A O 1
ATOM 570 N N . ASN A 1 73 ? -15.071 3.293 -6.340 1.00 68.44 73 ASN A N 1
ATOM 571 C CA . ASN A 1 73 ? -13.978 4.105 -6.871 1.00 68.44 73 ASN A CA 1
ATOM 572 C C . ASN A 1 73 ? -14.494 5.017 -7.988 1.00 68.44 73 ASN A C 1
ATOM 574 O O . ASN A 1 73 ? -14.065 4.898 -9.138 1.00 68.44 73 ASN A O 1
ATOM 578 N N . ASN A 1 74 ? -15.446 5.889 -7.659 1.00 73.94 74 ASN A N 1
ATOM 579 C CA . ASN A 1 74 ? -15.994 6.834 -8.620 1.00 73.94 74 ASN A CA 1
ATOM 580 C C . ASN A 1 74 ? -15.205 8.145 -8.573 1.00 73.94 74 ASN A C 1
ATOM 582 O O . ASN A 1 74 ? -15.414 9.001 -7.714 1.00 73.94 74 ASN A O 1
ATOM 586 N N . TRP A 1 75 ? -14.282 8.309 -9.521 1.00 72.94 75 TRP A N 1
ATOM 587 C CA . TRP A 1 75 ? -13.467 9.518 -9.595 1.00 72.94 75 TRP A CA 1
ATOM 588 C C . TRP A 1 75 ? -14.310 10.783 -9.806 1.00 72.94 75 TRP A C 1
ATOM 590 O O . TRP A 1 75 ? -13.888 11.838 -9.343 1.00 72.94 75 TRP A O 1
ATOM 600 N N . ARG A 1 76 ? -15.482 10.676 -10.455 1.00 76.25 76 ARG A N 1
ATOM 601 C CA . ARG A 1 76 ? -16.380 11.812 -10.706 1.00 76.25 76 ARG A CA 1
ATOM 602 C C . ARG A 1 76 ? -16.993 12.332 -9.413 1.00 76.25 76 ARG A C 1
ATOM 604 O O . ARG A 1 76 ? -17.013 13.535 -9.224 1.00 76.25 76 ARG A O 1
ATOM 611 N N . LEU A 1 77 ? -17.413 11.444 -8.508 1.00 75.12 77 LEU A N 1
ATOM 612 C CA . LEU A 1 77 ? -17.909 11.843 -7.183 1.00 75.12 77 LEU A CA 1
ATOM 613 C C . LEU A 1 77 ? -16.785 12.441 -6.338 1.00 75.12 77 LEU A C 1
ATOM 615 O O . LEU A 1 77 ? -16.940 13.502 -5.743 1.00 75.12 77 LEU A O 1
ATOM 619 N N . ARG A 1 78 ? -15.600 11.828 -6.364 1.00 74.19 78 ARG A N 1
ATOM 620 C CA . ARG A 1 78 ? -14.441 12.358 -5.636 1.00 74.19 78 ARG A CA 1
ATOM 621 C C . ARG A 1 78 ? -14.013 13.751 -6.116 1.00 74.19 78 ARG A C 1
ATOM 623 O O . ARG A 1 78 ? -13.516 14.529 -5.313 1.00 74.19 78 ARG A O 1
ATOM 630 N N . ALA A 1 79 ? -14.161 14.040 -7.408 1.00 73.81 79 ALA A N 1
ATOM 631 C CA . ALA A 1 79 ? -13.838 15.332 -8.020 1.00 73.81 79 ALA A CA 1
ATOM 632 C C . ALA A 1 79 ? -15.078 16.214 -8.261 1.00 73.81 79 ALA A C 1
ATOM 634 O O . ALA A 1 79 ? -15.002 17.157 -9.045 1.00 73.81 79 ALA A O 1
ATOM 635 N N . SER A 1 80 ? -16.212 15.878 -7.640 1.00 78.44 80 SER A N 1
ATOM 636 C CA . SER A 1 80 ? -17.443 16.662 -7.740 1.00 78.44 80 SER A CA 1
ATOM 637 C C . SER A 1 80 ? -17.347 17.955 -6.931 1.00 78.44 80 SER A C 1
ATOM 639 O O . SER A 1 80 ? -16.412 18.146 -6.150 1.00 78.44 80 SER A O 1
ATOM 641 N N . ASP A 1 81 ? -18.312 18.844 -7.138 1.00 80.50 81 ASP A N 1
ATOM 642 C CA . ASP A 1 81 ? -18.417 20.092 -6.392 1.00 80.50 81 ASP A CA 1
ATOM 643 C C . ASP A 1 81 ? -18.924 19.830 -4.963 1.00 80.50 81 ASP A C 1
ATOM 645 O O . ASP A 1 81 ? -20.125 19.669 -4.732 1.00 80.50 81 ASP A O 1
ATOM 649 N N . TRP A 1 82 ? -17.989 19.726 -4.016 1.00 80.25 82 TRP A N 1
ATOM 650 C CA . TRP A 1 82 ? -18.268 19.528 -2.587 1.00 80.25 82 TRP A CA 1
ATOM 651 C C . TRP A 1 82 ? -18.627 20.823 -1.853 1.00 80.25 82 TRP A C 1
ATOM 653 O O . TRP A 1 82 ? -19.128 20.752 -0.736 1.00 80.25 82 TRP A O 1
ATOM 663 N N . GLU A 1 83 ? -18.421 21.978 -2.489 1.00 80.44 83 GLU A N 1
ATOM 664 C CA . GLU A 1 83 ? -18.777 23.297 -1.950 1.00 80.44 83 GLU A CA 1
ATOM 665 C C . GLU A 1 83 ? -20.183 23.732 -2.398 1.00 80.44 83 GLU A C 1
ATOM 667 O O . GLU A 1 83 ? -20.625 24.851 -2.131 1.00 80.44 83 GLU A O 1
ATOM 672 N N . SER A 1 84 ? -20.906 22.851 -3.097 1.00 81.62 84 SER A N 1
ATOM 673 C CA . SER A 1 84 ? -22.265 23.118 -3.544 1.00 81.62 84 SER A CA 1
ATOM 674 C C . SER A 1 84 ? -23.215 23.305 -2.360 1.00 81.62 84 SER A C 1
ATOM 676 O O . SER A 1 84 ? -23.233 22.508 -1.421 1.00 81.62 84 SER A O 1
ATOM 678 N N . ASN A 1 85 ? -24.101 24.300 -2.459 1.00 85.88 85 ASN A N 1
ATOM 679 C CA . ASN A 1 85 ? -25.148 24.562 -1.463 1.00 85.88 85 ASN A CA 1
ATOM 680 C C . ASN A 1 85 ? -26.108 23.376 -1.257 1.00 85.88 85 ASN A C 1
ATOM 682 O O . ASN A 1 85 ? -26.864 23.346 -0.286 1.00 85.88 85 ASN A O 1
ATOM 686 N N . THR A 1 86 ? -26.156 22.422 -2.188 1.00 90.44 86 THR A N 1
ATOM 687 C CA . THR A 1 86 ? -26.984 21.221 -2.064 1.00 90.44 86 THR A CA 1
ATOM 688 C C . THR A 1 86 ? -26.238 20.026 -2.630 1.00 90.44 86 THR A C 1
ATOM 690 O O . THR A 1 86 ? -26.045 19.910 -3.838 1.00 90.44 86 THR A O 1
ATOM 693 N N . LEU A 1 87 ? -25.841 19.117 -1.742 1.00 84.75 87 LEU A N 1
ATOM 694 C CA . LEU A 1 87 ? -25.182 17.877 -2.129 1.00 84.75 87 LEU A CA 1
ATOM 695 C C . LEU A 1 87 ? -26.190 16.882 -2.708 1.00 84.75 87 LEU A C 1
ATOM 697 O O . LEU A 1 87 ? -27.313 16.733 -2.224 1.00 84.75 87 LEU A O 1
ATOM 701 N N . THR A 1 88 ? -25.758 16.160 -3.734 1.00 89.31 88 THR A N 1
ATOM 702 C CA . THR A 1 88 ? -26.508 15.030 -4.291 1.00 89.31 88 THR A CA 1
ATOM 703 C C . THR A 1 88 ? -26.527 13.849 -3.318 1.00 89.31 88 THR A C 1
ATOM 705 O O . THR A 1 88 ? -25.613 13.678 -2.506 1.00 89.31 88 THR A O 1
ATOM 708 N N . GLN A 1 89 ? -27.526 12.969 -3.440 1.00 90.50 89 GLN A N 1
ATOM 709 C CA . GLN A 1 89 ? -27.594 11.754 -2.620 1.00 90.50 89 GLN A CA 1
ATOM 710 C C . GLN A 1 89 ? -26.348 10.867 -2.788 1.00 90.50 89 GLN A C 1
ATOM 712 O O . GLN A 1 89 ? -25.895 10.254 -1.822 1.00 90.50 89 GLN A O 1
ATOM 717 N N . ASP A 1 90 ? -25.752 10.838 -3.981 1.00 86.44 90 ASP A N 1
ATOM 718 C CA . ASP A 1 90 ? -24.522 10.089 -4.245 1.00 86.44 90 ASP A CA 1
ATOM 719 C C . ASP A 1 90 ? -23.310 10.681 -3.511 1.00 86.44 90 ASP A C 1
ATOM 721 O O . ASP A 1 90 ? -22.488 9.926 -2.994 1.00 86.44 90 ASP A O 1
ATOM 725 N N . GLN A 1 91 ? -23.197 12.012 -3.416 1.00 79.94 91 GLN A N 1
ATOM 726 C CA . GLN A 1 91 ? -22.151 12.680 -2.628 1.00 79.94 91 GLN A CA 1
ATOM 727 C C . GLN A 1 91 ? -22.322 12.409 -1.132 1.00 79.94 91 GLN A C 1
ATOM 729 O O . GLN A 1 91 ? -21.358 12.041 -0.462 1.00 79.94 91 GLN A O 1
ATOM 734 N N . VAL A 1 92 ? -23.550 12.525 -0.617 1.00 84.81 92 VAL A N 1
ATOM 735 C CA . VAL A 1 92 ? -23.861 12.215 0.788 1.00 84.81 92 VAL A CA 1
ATOM 736 C C . VAL A 1 92 ? -23.505 10.764 1.104 1.00 84.81 92 VAL A C 1
ATOM 738 O O . VAL A 1 92 ? -22.808 10.494 2.079 1.00 84.81 92 VAL A O 1
ATOM 741 N N . THR A 1 93 ? -23.928 9.835 0.246 1.00 82.94 93 THR A N 1
ATOM 742 C CA . THR A 1 93 ? -23.650 8.404 0.414 1.00 82.94 93 THR A CA 1
ATOM 743 C C . THR A 1 93 ? -22.150 8.129 0.352 1.00 82.94 93 THR A C 1
ATOM 745 O O . THR A 1 93 ? -21.623 7.463 1.235 1.00 82.94 93 THR A O 1
ATOM 748 N N . TYR A 1 94 ? -21.440 8.694 -0.628 1.00 79.06 94 TYR A N 1
ATOM 749 C CA . TYR A 1 94 ? -19.989 8.550 -0.763 1.00 79.06 94 TYR A CA 1
ATOM 750 C C . TYR A 1 94 ? -19.242 9.030 0.494 1.00 79.06 94 TYR A C 1
ATOM 752 O O . TYR A 1 94 ? -18.390 8.314 1.017 1.00 79.06 94 TYR A O 1
ATOM 760 N N . ALA A 1 95 ? -19.583 10.216 1.009 1.00 77.38 95 ALA A N 1
ATOM 761 C CA . ALA A 1 95 ? -18.944 10.773 2.200 1.00 77.38 95 ALA A CA 1
ATOM 762 C C . ALA A 1 95 ? -19.262 9.959 3.467 1.00 77.38 95 ALA A C 1
ATOM 764 O O . ALA A 1 95 ? -18.365 9.676 4.263 1.00 77.38 95 ALA A O 1
ATOM 765 N N . ALA A 1 96 ? -20.521 9.544 3.637 1.00 78.81 96 ALA A N 1
ATOM 766 C CA . ALA A 1 96 ? -20.941 8.719 4.766 1.00 78.81 96 ALA A CA 1
ATOM 767 C C . ALA A 1 96 ? -20.254 7.346 4.754 1.00 78.81 96 ALA A C 1
ATOM 769 O O . ALA A 1 96 ? -19.801 6.869 5.795 1.00 78.81 96 ALA A O 1
ATOM 770 N N . GLU A 1 97 ? -20.132 6.717 3.583 1.00 80.56 97 GLU A N 1
ATOM 771 C CA . GLU A 1 97 ? -19.452 5.432 3.454 1.00 80.56 97 GLU A CA 1
ATOM 772 C C . GLU A 1 97 ? -17.967 5.517 3.817 1.00 80.56 97 GLU A C 1
ATOM 774 O O . GLU A 1 97 ? -17.493 4.655 4.558 1.00 80.56 97 GLU A O 1
ATOM 779 N N . ASP A 1 98 ? -17.244 6.539 3.346 1.00 78.94 98 ASP A N 1
ATOM 780 C CA . ASP A 1 98 ? -15.823 6.724 3.673 1.00 78.94 98 ASP A CA 1
ATOM 781 C C . ASP A 1 98 ? -15.615 6.907 5.195 1.00 78.94 98 ASP A C 1
ATOM 783 O O . ASP A 1 98 ? -14.661 6.357 5.755 1.00 78.94 98 ASP A O 1
ATOM 787 N N . ALA A 1 99 ? -16.537 7.593 5.885 1.00 76.19 99 ALA A N 1
ATOM 788 C CA . ALA A 1 99 ? -16.513 7.763 7.341 1.00 76.19 99 ALA A CA 1
ATOM 789 C C . ALA A 1 99 ? -16.792 6.450 8.100 1.00 76.19 99 ALA A C 1
ATOM 791 O O . ALA A 1 99 ? -15.989 6.025 8.936 1.00 76.19 99 ALA A O 1
ATOM 792 N N . ILE A 1 100 ? -17.895 5.765 7.777 1.00 79.44 100 ILE A N 1
ATOM 793 C CA . ILE A 1 100 ? -18.316 4.516 8.442 1.00 79.44 100 ILE A CA 1
ATOM 794 C C . ILE A 1 100 ? -17.263 3.417 8.269 1.00 79.44 100 ILE A C 1
ATOM 796 O O . ILE A 1 100 ? -16.965 2.655 9.196 1.00 79.44 100 ILE A O 1
ATOM 800 N N . VAL A 1 101 ? -16.679 3.328 7.075 1.00 84.31 101 VAL A N 1
ATOM 801 C CA . VAL A 1 101 ? -15.652 2.333 6.761 1.00 84.31 101 VAL A CA 1
ATOM 802 C C . VAL A 1 101 ? -14.376 2.589 7.557 1.00 84.31 101 VAL A C 1
ATOM 804 O O . VAL A 1 101 ? -13.748 1.626 7.988 1.00 84.31 101 VAL A O 1
ATOM 807 N N . GLY A 1 102 ? -14.027 3.852 7.816 1.00 82.12 102 GLY A N 1
ATOM 808 C CA . GLY A 1 102 ? -12.920 4.221 8.699 1.00 82.12 102 GLY A CA 1
ATOM 809 C C . GLY A 1 102 ? -13.027 3.597 10.089 1.00 82.12 102 GLY A C 1
ATOM 810 O O . GLY A 1 102 ? -12.118 2.891 10.521 1.00 82.12 102 GLY A O 1
ATOM 811 N N . ILE A 1 103 ? -14.168 3.792 10.757 1.00 82.12 103 ILE A N 1
ATOM 812 C CA . ILE A 1 103 ? -14.429 3.211 12.088 1.00 82.12 103 ILE A CA 1
ATOM 813 C C . ILE A 1 103 ? -14.407 1.687 12.023 1.00 82.12 103 ILE A C 1
ATOM 815 O O . ILE A 1 103 ? -13.823 1.022 12.873 1.00 82.12 103 ILE A O 1
ATOM 819 N N . SER A 1 104 ? -15.046 1.126 10.997 1.00 87.06 104 SER A N 1
ATOM 820 C CA . SER A 1 104 ? -15.149 -0.323 10.839 1.00 87.06 104 SER A CA 1
ATOM 821 C C . SER A 1 104 ? -13.764 -0.964 10.689 1.00 87.06 104 SER A C 1
ATOM 823 O O . SER A 1 104 ? -13.513 -2.021 11.263 1.00 87.06 104 SER A O 1
ATOM 825 N N . ILE A 1 105 ? -12.849 -0.313 9.959 1.00 88.56 105 ILE A N 1
ATOM 826 C CA . ILE A 1 105 ? -11.447 -0.739 9.848 1.00 88.56 105 ILE A CA 1
ATOM 827 C C . ILE A 1 105 ? -10.748 -0.646 11.205 1.00 88.56 105 ILE A C 1
ATOM 829 O O . ILE A 1 105 ? -10.100 -1.613 11.586 1.00 88.56 105 ILE A O 1
ATOM 833 N N . LEU A 1 106 ? -10.904 0.461 11.941 1.00 88.06 106 LEU A N 1
ATOM 834 C CA . LEU A 1 106 ? -10.306 0.610 13.273 1.00 88.06 106 LEU A CA 1
ATOM 835 C C . LEU A 1 106 ? -10.728 -0.530 14.206 1.00 88.06 106 LEU A C 1
ATOM 837 O O . LEU A 1 106 ? -9.881 -1.18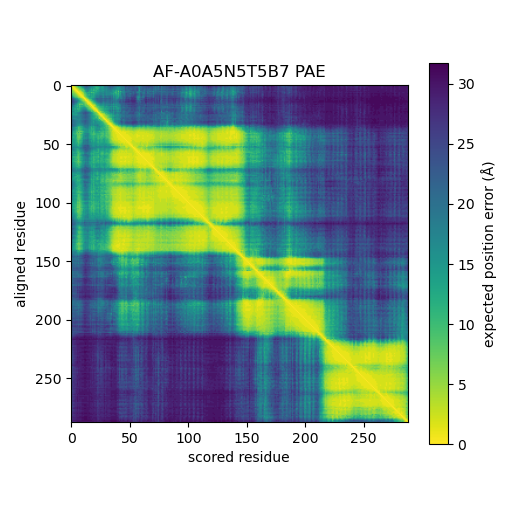4 14.801 1.00 88.06 106 LEU A O 1
ATOM 841 N N . LEU A 1 107 ? -12.028 -0.820 14.290 1.00 87.62 107 LEU A N 1
ATOM 842 C CA . LEU A 1 107 ? -12.541 -1.903 15.134 1.00 87.62 107 LEU A CA 1
ATOM 843 C C . LEU A 1 107 ? -11.990 -3.273 14.715 1.00 87.62 107 LEU A C 1
ATOM 845 O O . LEU A 1 107 ? -11.654 -4.091 15.571 1.00 87.62 107 LEU A O 1
ATOM 849 N N . ALA A 1 108 ? -11.860 -3.521 13.409 1.00 90.62 108 ALA A N 1
ATOM 850 C CA . ALA A 1 108 ? -11.254 -4.748 12.902 1.00 90.62 108 ALA A CA 1
ATOM 851 C C . ALA A 1 108 ? -9.757 -4.847 13.256 1.00 90.62 108 ALA A C 1
ATOM 853 O O . ALA A 1 108 ? -9.297 -5.916 13.645 1.00 90.62 108 ALA A O 1
ATOM 854 N N . GLN A 1 109 ? -9.014 -3.740 13.179 1.00 90.69 109 GLN A N 1
ATOM 855 C CA . GLN A 1 109 ? -7.602 -3.677 13.567 1.00 90.69 109 GLN A CA 1
ATOM 856 C C . GLN A 1 109 ? -7.415 -3.915 15.065 1.00 90.69 109 GLN A C 1
ATOM 858 O O . GLN A 1 109 ? -6.577 -4.720 15.454 1.00 90.69 109 GLN A O 1
ATOM 863 N N . LEU A 1 110 ? -8.226 -3.272 15.908 1.00 89.19 110 LEU A N 1
ATOM 864 C CA . LEU A 1 110 ? -8.183 -3.473 17.358 1.00 89.19 110 LEU A CA 1
ATOM 865 C C . LEU A 1 110 ? -8.460 -4.928 17.730 1.00 89.19 110 LEU A C 1
ATOM 867 O O . LEU A 1 110 ? -7.769 -5.482 18.576 1.00 89.19 110 LEU A O 1
ATOM 871 N N . LYS A 1 111 ? -9.408 -5.578 17.047 1.00 89.88 111 LYS A N 1
ATOM 872 C CA . LYS A 1 111 ? -9.688 -7.004 17.248 1.00 89.88 111 LYS A CA 1
ATOM 873 C C . LYS A 1 111 ? -8.484 -7.904 16.933 1.00 89.88 111 LYS A C 1
ATOM 875 O O . LYS A 1 111 ? -8.351 -8.954 17.553 1.00 89.88 111 LYS A O 1
ATOM 880 N N . ASN A 1 112 ? -7.639 -7.521 15.976 1.00 90.50 112 ASN A N 1
ATOM 881 C CA . ASN A 1 112 ? -6.434 -8.277 15.622 1.00 90.50 112 ASN A CA 1
ATOM 882 C C . ASN A 1 112 ? -5.259 -7.980 16.564 1.00 90.50 112 ASN A C 1
ATOM 884 O O . ASN A 1 112 ? -4.467 -8.869 16.865 1.00 90.50 112 ASN A O 1
ATOM 888 N N . LEU A 1 113 ? -5.134 -6.728 17.008 1.00 89.94 113 LEU A N 1
ATOM 889 C CA . LEU A 1 113 ? -3.967 -6.225 17.735 1.00 89.94 113 LEU A CA 1
ATOM 890 C C . LEU A 1 113 ? -4.095 -6.304 19.258 1.00 89.94 113 LEU A C 1
ATOM 892 O O . LEU A 1 113 ? -3.092 -6.167 19.956 1.00 89.94 113 LEU A O 1
ATOM 896 N N . TRP A 1 114 ? -5.305 -6.500 19.776 1.00 92.25 114 TRP A N 1
ATOM 897 C CA . TRP A 1 114 ? -5.586 -6.453 21.203 1.00 92.25 114 TRP A CA 1
ATOM 898 C C . TRP A 1 114 ? -6.364 -7.680 21.669 1.00 92.25 114 TRP A C 1
ATOM 900 O O . TRP A 1 114 ? -7.283 -8.149 21.001 1.00 92.25 114 TRP A O 1
ATOM 910 N N . THR A 1 115 ? -6.004 -8.193 22.845 1.00 86.38 115 THR A N 1
ATOM 911 C CA . THR A 1 115 ? -6.703 -9.305 23.500 1.00 86.38 115 THR A CA 1
ATOM 912 C C . THR A 1 115 ? -7.159 -8.857 24.888 1.00 86.38 115 THR A C 1
ATOM 914 O O . THR A 1 115 ? -6.312 -8.436 25.677 1.00 86.38 115 THR A O 1
ATOM 917 N N . PRO A 1 116 ? -8.461 -8.951 25.218 1.00 81.06 116 PRO A N 1
ATOM 918 C CA . PRO A 1 116 ? -8.957 -8.550 26.528 1.00 81.06 116 PRO A CA 1
ATOM 919 C C . PRO A 1 116 ? -8.398 -9.439 27.638 1.00 81.06 116 PRO A C 1
ATOM 921 O O . PRO A 1 116 ? -8.360 -10.662 27.516 1.00 81.06 116 PRO A O 1
ATOM 924 N N . VAL A 1 117 ? -8.006 -8.811 28.748 1.00 75.94 117 VAL A N 1
ATOM 925 C CA . VAL A 1 117 ? -7.508 -9.504 29.950 1.00 75.94 117 VAL A CA 1
ATOM 926 C C . VAL A 1 117 ? -8.659 -9.977 30.854 1.00 75.94 117 VAL A C 1
ATOM 928 O O . VAL A 1 117 ? -8.493 -10.923 31.619 1.00 75.94 117 VAL A O 1
ATOM 931 N N . LEU A 1 118 ? -9.833 -9.344 30.766 1.00 74.88 118 LEU A N 1
ATOM 932 C CA . LEU A 1 118 ? -11.012 -9.623 31.593 1.00 74.88 118 LEU A CA 1
ATOM 933 C C . LEU A 1 118 ? -12.289 -9.617 30.744 1.00 74.88 118 LEU A C 1
ATOM 935 O O . LEU A 1 118 ? -12.349 -8.949 29.711 1.00 74.88 118 LEU A O 1
ATOM 939 N N . GLU A 1 119 ? -13.323 -10.328 31.202 1.00 67.62 119 GLU A N 1
ATOM 940 C CA . GLU A 1 119 ? -14.673 -10.210 30.641 1.00 67.62 119 GLU A CA 1
ATOM 941 C C . GLU A 1 119 ? -15.302 -8.885 31.088 1.00 67.62 119 GLU A C 1
ATOM 943 O O . GLU A 1 119 ? -15.880 -8.768 32.168 1.00 67.62 119 GLU A O 1
ATOM 948 N N . GLU A 1 120 ? -15.163 -7.867 30.244 1.00 76.88 120 GLU A N 1
ATOM 949 C CA . GLU A 1 120 ? -15.811 -6.565 30.393 1.00 76.88 120 GLU A CA 1
ATOM 950 C C . GLU A 1 120 ? -16.868 -6.366 29.302 1.00 76.88 120 GLU A C 1
ATOM 952 O O . GLU A 1 120 ? -16.974 -7.150 28.355 1.00 76.88 120 GLU A O 1
ATOM 957 N N . THR A 1 121 ? -17.674 -5.305 29.410 1.00 82.00 121 THR A N 1
ATOM 958 C CA . THR A 1 121 ? -18.600 -4.959 28.323 1.00 82.00 121 THR A CA 1
ATOM 959 C C . THR A 1 121 ? -17.825 -4.631 27.046 1.00 82.00 121 THR A C 1
ATOM 961 O O . THR A 1 121 ? -16.644 -4.261 27.091 1.00 82.00 121 THR A O 1
ATOM 964 N N . TRP A 1 122 ? -18.486 -4.750 25.891 1.00 77.88 122 TRP A N 1
ATOM 965 C CA . TRP A 1 122 ? -17.834 -4.475 24.611 1.00 77.88 122 TRP A CA 1
ATOM 966 C C . TRP A 1 122 ? -17.333 -3.024 24.542 1.00 77.88 122 TRP A C 1
ATOM 968 O O . TRP A 1 122 ? -16.233 -2.794 24.049 1.00 77.88 122 TRP A O 1
ATOM 978 N N . GLU A 1 123 ? -18.089 -2.063 25.088 1.00 76.00 123 GLU A N 1
ATOM 979 C CA . GLU A 1 123 ? -17.721 -0.644 25.110 1.00 76.00 123 GLU A CA 1
ATOM 980 C C . GLU A 1 123 ? -16.425 -0.432 25.889 1.00 76.00 123 GLU A C 1
ATOM 982 O O . GLU A 1 123 ? -15.496 0.204 25.398 1.00 76.00 123 GLU A O 1
ATOM 987 N N . THR A 1 124 ? -16.352 -1.006 27.091 1.00 75.94 124 THR A N 1
ATOM 988 C CA . THR A 1 124 ? -15.192 -0.864 27.979 1.00 75.94 124 THR A CA 1
ATOM 989 C C . THR A 1 124 ? -13.957 -1.508 27.356 1.00 75.94 124 THR A C 1
ATOM 991 O O . THR A 1 124 ? -12.881 -0.911 27.343 1.00 75.94 124 THR A O 1
ATOM 994 N N . SER A 1 125 ? -14.139 -2.686 26.754 1.00 79.31 125 SER A N 1
ATOM 995 C CA . SER A 1 125 ? -13.079 -3.404 26.044 1.00 79.31 125 SER A CA 1
ATOM 996 C C . SER A 1 125 ? -12.540 -2.597 24.863 1.00 79.31 125 SER A C 1
ATOM 998 O O . SER A 1 125 ? -11.331 -2.498 24.684 1.00 79.31 125 SER A O 1
ATOM 1000 N N . VAL A 1 126 ? -13.420 -1.977 24.070 1.00 76.88 126 VAL A N 1
ATOM 1001 C CA . VAL A 1 126 ? -13.007 -1.140 22.936 1.00 76.88 126 VAL A CA 1
ATOM 1002 C C . VAL A 1 126 ? -12.280 0.116 23.408 1.00 76.88 126 VAL A C 1
ATOM 1004 O O . VAL A 1 126 ? -11.248 0.448 22.831 1.00 76.88 126 VAL A O 1
ATOM 1007 N N . CYS A 1 127 ? -12.757 0.790 24.458 1.00 77.75 127 CYS A N 1
ATOM 1008 C CA . CYS A 1 127 ? -12.068 1.958 25.014 1.00 77.75 127 CYS A CA 1
ATOM 1009 C C . CYS A 1 127 ? -10.640 1.613 25.451 1.00 77.75 127 CYS A C 1
ATOM 1011 O O . CYS A 1 127 ? -9.701 2.295 25.046 1.00 77.75 127 CYS A O 1
ATOM 1013 N N . LYS A 1 128 ? -10.463 0.511 26.187 1.00 78.75 128 LYS A N 1
ATOM 1014 C CA . LYS A 1 128 ? -9.134 0.041 26.601 1.00 78.75 128 LYS A CA 1
ATOM 1015 C C . LYS A 1 128 ? -8.254 -0.343 25.422 1.00 78.75 128 LYS A C 1
ATOM 1017 O O . LYS A 1 128 ? -7.094 0.046 25.379 1.00 78.75 128 LYS A O 1
ATOM 1022 N N . ALA A 1 129 ? -8.806 -1.049 24.436 1.00 83.81 129 ALA A N 1
ATOM 1023 C CA . ALA A 1 129 ? -8.071 -1.390 23.224 1.00 83.81 129 ALA A CA 1
ATOM 1024 C C . ALA A 1 129 ? -7.575 -0.132 22.496 1.00 83.81 129 ALA A C 1
ATOM 1026 O O . ALA A 1 129 ? -6.442 -0.101 22.026 1.00 83.81 129 ALA A O 1
ATOM 1027 N N . ILE A 1 130 ? -8.396 0.921 22.418 1.00 80.06 130 ILE A N 1
ATOM 1028 C CA . ILE A 1 130 ? -7.984 2.202 21.835 1.00 80.06 130 ILE A CA 1
ATOM 1029 C C . ILE A 1 130 ? -6.858 2.823 22.667 1.00 80.06 130 ILE A C 1
ATOM 1031 O O . ILE A 1 130 ? -5.831 3.180 22.098 1.00 80.06 130 ILE A O 1
ATOM 1035 N N . GLU A 1 131 ? -7.021 2.935 23.985 1.00 81.44 131 GLU A N 1
ATOM 1036 C CA . GLU A 1 131 ? -6.009 3.526 24.871 1.00 81.44 131 GLU A CA 1
ATOM 1037 C C . GLU A 1 131 ? -4.664 2.788 24.790 1.00 81.44 131 GLU A C 1
ATOM 1039 O O . 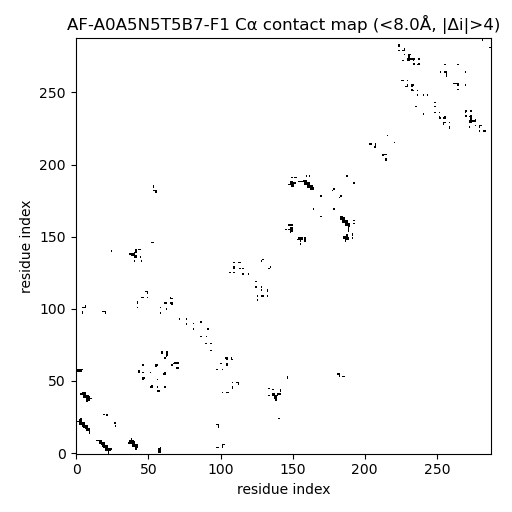GLU A 1 131 ? -3.618 3.421 24.696 1.00 81.44 131 GLU A O 1
ATOM 1044 N N . GLU A 1 132 ? -4.678 1.456 24.763 1.00 85.69 132 GLU A N 1
ATOM 1045 C CA . GLU A 1 132 ? -3.458 0.646 24.771 1.00 85.69 132 GLU A CA 1
ATOM 1046 C C . GLU A 1 132 ? -2.804 0.521 23.387 1.00 85.69 132 GLU A C 1
ATOM 1048 O O . GLU A 1 132 ? -1.577 0.542 23.278 1.00 85.69 132 GLU A O 1
ATOM 1053 N N . VAL A 1 133 ? -3.595 0.382 22.317 1.00 88.31 133 VAL A N 1
ATOM 1054 C CA . VAL A 1 133 ? -3.067 0.136 20.963 1.00 88.31 133 VAL A CA 1
ATOM 1055 C C . VAL A 1 133 ? -2.827 1.427 20.192 1.00 88.31 133 VAL A C 1
ATOM 1057 O O . VAL A 1 133 ? -1.864 1.514 19.430 1.00 88.31 133 VAL A O 1
ATOM 1060 N N . CYS A 1 134 ? -3.710 2.417 20.325 1.00 85.62 134 CYS A N 1
ATOM 1061 C CA . CYS A 1 134 ? -3.676 3.598 19.465 1.00 85.62 134 CYS A CA 1
ATOM 1062 C C . CYS A 1 134 ? -2.766 4.697 20.001 1.00 85.62 134 CYS A C 1
ATOM 1064 O O . CYS A 1 134 ? -2.248 5.455 19.184 1.00 85.62 134 CYS A O 1
ATOM 1066 N N . GLU A 1 135 ? -2.547 4.777 21.318 1.00 83.38 135 GLU A N 1
ATOM 1067 C CA . GLU A 1 135 ? -1.822 5.891 21.945 1.00 83.38 135 GLU A CA 1
ATOM 1068 C C . GLU A 1 135 ? -0.464 6.218 21.293 1.00 83.38 135 GLU A C 1
ATOM 1070 O O . GLU A 1 135 ? -0.233 7.374 20.944 1.00 83.38 135 GLU A O 1
ATOM 1075 N N . PRO A 1 136 ? 0.411 5.247 20.964 1.00 86.50 136 PRO A N 1
ATOM 1076 C CA . PRO A 1 136 ? 1.691 5.553 20.313 1.00 86.50 136 PRO A CA 1
ATOM 1077 C C . PRO A 1 136 ? 1.577 6.268 18.953 1.00 86.50 136 PRO A C 1
ATOM 1079 O O . PRO A 1 136 ? 2.580 6.744 18.417 1.00 86.50 136 PRO A O 1
ATOM 1082 N N . PHE A 1 137 ? 0.380 6.297 18.365 1.00 84.00 137 PHE A N 1
ATOM 1083 C CA . PHE A 1 137 ? 0.100 6.806 17.028 1.00 84.00 137 PHE A CA 1
ATOM 1084 C C . PHE A 1 137 ? -0.920 7.951 17.011 1.00 84.00 137 PHE A C 1
ATOM 1086 O O . PHE A 1 137 ? -1.197 8.494 15.935 1.00 84.00 137 PHE A O 1
ATOM 1093 N N . VAL A 1 138 ? -1.483 8.320 18.166 1.00 79.62 138 VAL A N 1
ATOM 1094 C CA . VAL A 1 138 ? -2.390 9.463 18.288 1.00 79.62 138 VAL A CA 1
ATOM 1095 C C . VAL A 1 138 ? -1.616 10.739 17.983 1.00 79.62 138 VAL A C 1
ATOM 1097 O O . VAL A 1 138 ? -0.534 10.982 18.503 1.00 79.62 138 VAL A O 1
ATOM 1100 N N . GLU A 1 139 ? -2.166 11.550 17.088 1.00 77.75 139 GLU A N 1
ATOM 1101 C CA . GLU A 1 139 ? -1.568 12.795 16.611 1.00 77.75 139 GLU A CA 1
ATOM 1102 C C . GLU A 1 139 ? -0.193 12.628 15.931 1.00 77.75 139 GLU A C 1
ATOM 1104 O O . GLU A 1 139 ? 0.560 13.590 15.761 1.00 77.75 139 GLU A O 1
ATOM 1109 N N . VAL A 1 140 ? 0.126 11.411 15.469 1.00 78.81 140 VAL A N 1
ATOM 1110 C CA . VAL A 1 140 ? 1.379 11.098 14.772 1.00 78.81 140 VAL A CA 1
ATOM 1111 C C . VAL A 1 140 ? 1.153 10.966 13.270 1.00 78.81 140 VAL A C 1
ATOM 1113 O O . VAL A 1 140 ? 0.441 10.080 12.789 1.00 78.81 140 VAL A O 1
ATOM 1116 N N . GLU A 1 141 ? 1.833 11.801 12.482 1.00 75.75 141 GLU A N 1
ATOM 1117 C CA . GLU A 1 141 ? 1.750 11.715 11.024 1.00 75.75 141 GLU A CA 1
ATOM 1118 C C . GLU A 1 141 ? 2.342 10.400 10.503 1.00 75.75 141 GLU A C 1
ATOM 1120 O O . GLU A 1 141 ? 3.452 9.987 10.853 1.00 75.75 141 GLU A O 1
ATOM 1125 N N . PHE A 1 142 ? 1.607 9.741 9.609 1.00 75.69 142 PHE A N 1
ATOM 1126 C CA . PHE A 1 142 ? 2.083 8.515 8.989 1.00 75.69 142 PHE A CA 1
ATOM 1127 C C . PHE A 1 142 ? 3.150 8.793 7.926 1.00 75.69 142 PHE A C 1
ATOM 1129 O O . PHE A 1 142 ? 2.873 9.400 6.886 1.00 75.69 142 PHE A O 1
ATOM 1136 N N . ASN A 1 143 ? 4.359 8.271 8.142 1.00 75.38 143 ASN A N 1
ATOM 1137 C CA . ASN A 1 143 ? 5.463 8.405 7.198 1.00 75.38 143 ASN A CA 1
ATOM 1138 C C . ASN A 1 143 ? 5.661 7.126 6.359 1.00 75.38 143 ASN A C 1
ATOM 1140 O O . ASN A 1 143 ? 6.294 6.165 6.796 1.00 75.38 143 ASN A O 1
ATOM 1144 N N . ASN A 1 144 ? 5.198 7.168 5.104 1.00 65.94 144 ASN A N 1
ATOM 1145 C CA . ASN A 1 144 ? 5.402 6.112 4.101 1.00 65.94 144 ASN A CA 1
ATOM 1146 C C . ASN A 1 144 ? 6.891 5.814 3.798 1.00 65.94 144 ASN A C 1
ATOM 1148 O O . ASN A 1 144 ? 7.201 4.771 3.229 1.00 65.94 144 ASN A O 1
ATOM 1152 N N . GLU A 1 145 ? 7.823 6.725 4.084 1.00 59.09 145 GLU A N 1
ATOM 1153 C CA . GLU A 1 145 ? 9.255 6.541 3.808 1.00 59.09 145 GLU A CA 1
ATOM 1154 C C . GLU A 1 145 ? 9.921 5.607 4.815 1.00 59.09 145 GLU A C 1
ATOM 1156 O O . GLU A 1 145 ? 10.766 4.811 4.417 1.00 59.09 145 GLU A O 1
ATOM 1161 N N . LYS A 1 146 ? 9.454 5.603 6.072 1.00 57.41 146 LYS A N 1
ATOM 1162 C CA . LYS A 1 146 ? 9.891 4.653 7.113 1.00 57.41 146 LYS A CA 1
ATOM 1163 C C . LYS A 1 146 ? 9.475 3.202 6.825 1.00 57.41 146 LYS A C 1
ATOM 1165 O O . LYS A 1 146 ? 9.887 2.293 7.533 1.00 57.41 146 LYS A O 1
ATOM 1170 N N . MET A 1 147 ? 8.657 2.989 5.793 1.00 61.41 147 MET A N 1
ATOM 1171 C CA . MET A 1 147 ? 8.160 1.683 5.360 1.00 61.41 147 MET A CA 1
ATOM 1172 C C . MET A 1 147 ? 8.890 1.094 4.158 1.00 61.41 147 MET A C 1
ATOM 1174 O O . MET A 1 147 ? 8.572 -0.011 3.721 1.00 61.41 147 MET A O 1
ATOM 1178 N N . LYS A 1 148 ? 9.831 1.830 3.569 1.00 69.50 148 LYS A N 1
ATOM 1179 C CA . LYS A 1 148 ? 10.624 1.288 2.476 1.00 69.50 148 LYS A CA 1
ATOM 1180 C C . LYS A 1 148 ? 11.817 0.588 3.107 1.00 69.50 148 LYS A C 1
ATOM 1182 O O . LYS A 1 148 ? 12.716 1.253 3.599 1.00 69.50 148 LYS A O 1
ATOM 1187 N N . PHE A 1 149 ? 11.786 -0.735 3.116 1.00 74.88 149 PHE A N 1
ATOM 1188 C CA . PHE A 1 149 ? 12.908 -1.570 3.518 1.00 74.88 149 PHE A CA 1
ATOM 1189 C C . PHE A 1 149 ? 13.093 -2.685 2.495 1.00 74.88 149 PHE A C 1
ATOM 1191 O O . PHE A 1 149 ? 12.161 -3.071 1.785 1.00 74.88 149 PHE A O 1
ATOM 1198 N N . CYS A 1 150 ? 14.313 -3.197 2.391 1.00 82.44 150 CYS A N 1
ATOM 1199 C CA . CYS A 1 150 ? 14.592 -4.360 1.570 1.00 82.44 150 CYS A CA 1
ATOM 1200 C C . CYS A 1 150 ? 13.904 -5.586 2.184 1.00 82.44 150 CYS A C 1
ATOM 1202 O O . CYS A 1 150 ? 14.192 -5.944 3.321 1.00 82.44 150 CYS A O 1
ATOM 1204 N N . PHE A 1 151 ? 13.054 -6.272 1.423 1.00 82.44 151 PHE A N 1
ATOM 1205 C CA . PHE A 1 151 ? 12.351 -7.483 1.856 1.00 82.44 151 PHE A CA 1
ATOM 1206 C C . PHE A 1 151 ? 13.302 -8.611 2.288 1.00 82.44 151 PHE A C 1
ATOM 1208 O O . PHE A 1 151 ? 12.927 -9.457 3.089 1.00 82.44 151 PHE A O 1
ATOM 1215 N N . VAL A 1 152 ? 14.534 -8.619 1.768 1.00 81.94 152 VAL A N 1
ATOM 1216 C CA . VAL A 1 152 ? 15.537 -9.649 2.070 1.00 81.94 152 VAL A CA 1
ATOM 1217 C C . VAL A 1 152 ? 16.375 -9.286 3.296 1.00 81.94 152 VAL A C 1
ATOM 1219 O O . VAL A 1 152 ? 16.524 -10.109 4.191 1.00 81.94 152 VAL A O 1
ATOM 1222 N N . CYS A 1 153 ? 16.945 -8.078 3.345 1.00 84.50 153 CYS A N 1
ATOM 1223 C CA . CYS A 1 153 ? 17.937 -7.714 4.368 1.00 84.50 153 CYS A CA 1
ATOM 1224 C C . CYS A 1 153 ? 17.491 -6.617 5.344 1.00 84.50 153 CYS A C 1
ATOM 1226 O O . CYS A 1 153 ? 18.246 -6.270 6.245 1.00 84.50 153 CYS A O 1
ATOM 1228 N N . GLY A 1 154 ? 16.308 -6.028 5.156 1.00 75.19 154 GLY A N 1
ATOM 1229 C CA . GLY A 1 154 ? 15.787 -4.959 6.009 1.00 75.19 154 GLY A CA 1
ATOM 1230 C C . GLY A 1 154 ? 16.480 -3.600 5.859 1.00 75.19 154 GLY A C 1
ATOM 1231 O O . GLY A 1 154 ? 16.107 -2.671 6.565 1.00 75.19 154 GLY A O 1
ATOM 1232 N N . ASN A 1 155 ? 17.462 -3.451 4.958 1.00 79.31 155 ASN A N 1
ATOM 1233 C CA . ASN A 1 155 ? 18.129 -2.162 4.741 1.00 79.31 155 ASN A CA 1
ATOM 1234 C C . ASN A 1 155 ? 17.125 -1.097 4.274 1.00 79.31 155 ASN A C 1
ATOM 1236 O O . ASN A 1 155 ? 16.225 -1.413 3.497 1.00 79.31 155 ASN A O 1
ATOM 1240 N N . ASN A 1 156 ? 17.329 0.150 4.699 1.00 72.44 156 ASN A N 1
ATOM 1241 C CA . ASN A 1 156 ? 16.447 1.286 4.453 1.00 72.44 156 ASN A CA 1
ATOM 1242 C C . ASN A 1 156 ? 16.940 2.238 3.336 1.00 72.44 156 ASN A C 1
ATOM 1244 O O . ASN A 1 156 ? 16.429 3.351 3.196 1.00 72.44 156 ASN A O 1
ATOM 1248 N N . GLU A 1 157 ? 17.880 1.800 2.494 1.00 65.88 157 GLU A N 1
ATOM 1249 C CA . GLU A 1 157 ? 18.474 2.622 1.432 1.00 65.88 157 GLU A CA 1
ATOM 1250 C C . GLU A 1 157 ? 18.184 2.082 0.020 1.00 65.88 157 GLU A C 1
ATOM 1252 O O . GLU A 1 157 ? 18.346 0.890 -0.233 1.00 65.88 157 GLU A O 1
ATOM 1257 N N . VAL A 1 158 ? 17.777 2.994 -0.883 1.00 67.38 158 VAL A N 1
ATOM 1258 C CA . VAL A 1 158 ? 17.522 2.846 -2.339 1.00 67.38 158 VAL A CA 1
ATOM 1259 C C . VAL A 1 158 ? 16.842 1.534 -2.763 1.00 67.38 158 VAL A C 1
ATOM 1261 O O . VAL A 1 158 ? 17.456 0.472 -2.827 1.00 67.38 158 VAL A O 1
ATOM 1264 N N . PHE A 1 159 ? 15.573 1.630 -3.173 1.00 74.88 159 PHE A N 1
ATOM 1265 C CA . PHE A 1 159 ? 14.735 0.458 -3.441 1.00 74.88 159 PHE A CA 1
ATOM 1266 C C . PHE A 1 159 ? 14.326 0.308 -4.894 1.00 74.88 159 PHE A C 1
ATOM 1268 O O . PHE A 1 159 ? 13.786 1.236 -5.502 1.00 74.88 159 PHE A O 1
ATOM 1275 N N . ILE A 1 160 ? 14.448 -0.919 -5.385 1.00 77.00 160 ILE A N 1
ATOM 1276 C CA . ILE A 1 160 ? 13.896 -1.371 -6.655 1.00 77.00 160 ILE A CA 1
ATOM 1277 C C . ILE A 1 160 ? 12.632 -2.188 -6.369 1.00 77.00 160 ILE A C 1
ATOM 1279 O O . ILE A 1 160 ? 12.603 -3.033 -5.473 1.00 77.00 160 ILE A O 1
ATOM 1283 N N . ARG A 1 161 ? 11.561 -1.934 -7.130 1.00 79.88 161 ARG A N 1
ATOM 1284 C CA . ARG A 1 161 ? 10.337 -2.746 -7.082 1.00 79.88 161 ARG A CA 1
ATOM 1285 C C . ARG A 1 161 ? 10.512 -3.976 -7.963 1.00 79.88 161 ARG A C 1
ATOM 1287 O O . ARG A 1 161 ? 10.612 -3.833 -9.178 1.00 79.88 161 ARG A O 1
ATOM 1294 N N . LYS A 1 162 ? 10.465 -5.170 -7.373 1.00 79.38 162 LYS A N 1
ATOM 1295 C CA . LYS A 1 162 ? 10.459 -6.442 -8.108 1.00 79.38 162 LYS A CA 1
ATOM 1296 C C . LYS A 1 162 ? 9.087 -7.091 -8.004 1.00 79.38 162 LYS A C 1
ATOM 1298 O O . LYS A 1 162 ? 8.573 -7.285 -6.905 1.00 79.38 162 LYS A O 1
ATOM 1303 N N . ASN A 1 163 ? 8.484 -7.429 -9.143 1.00 76.00 163 ASN A N 1
ATOM 1304 C CA . ASN A 1 163 ? 7.260 -8.227 -9.151 1.00 76.00 163 ASN A CA 1
ATOM 1305 C C . ASN A 1 163 ? 7.576 -9.647 -8.664 1.00 76.00 163 ASN A C 1
ATOM 1307 O O . ASN A 1 163 ? 8.472 -10.285 -9.211 1.00 76.00 163 ASN A O 1
ATOM 1311 N N . VAL A 1 164 ? 6.810 -10.137 -7.687 1.00 77.56 164 VAL A N 1
ATOM 1312 C CA . VAL A 1 164 ? 6.899 -11.526 -7.195 1.00 77.56 164 VAL A CA 1
ATOM 1313 C C . VAL A 1 164 ? 6.407 -12.500 -8.265 1.00 77.56 164 VAL A C 1
ATOM 1315 O O . VAL A 1 164 ? 6.964 -13.574 -8.442 1.00 77.56 164 VAL A O 1
ATOM 1318 N N . ILE A 1 165 ? 5.378 -12.093 -9.013 1.00 73.00 165 ILE A N 1
ATOM 1319 C CA . ILE A 1 165 ? 4.818 -12.860 -10.128 1.00 73.00 165 ILE A CA 1
ATOM 1320 C C . ILE A 1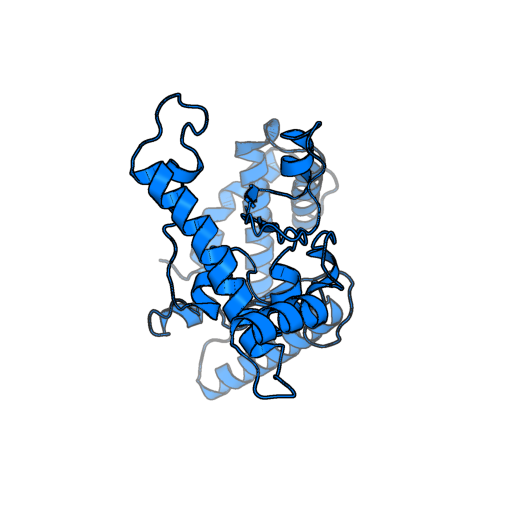 165 ? 5.145 -12.112 -11.427 1.00 73.00 165 ILE A C 1
ATOM 1322 O O . ILE A 1 165 ? 4.698 -10.962 -11.570 1.00 73.00 165 ILE A O 1
ATOM 1326 N N . PRO A 1 166 ? 5.885 -12.722 -12.374 1.00 71.62 166 PRO A N 1
ATOM 1327 C CA . PRO A 1 166 ? 6.137 -12.142 -13.692 1.00 71.62 166 PRO A CA 1
ATOM 1328 C C . PRO A 1 166 ? 4.837 -11.735 -14.394 1.00 71.62 166 PRO A C 1
ATOM 1330 O O . PRO A 1 166 ? 3.810 -12.406 -14.268 1.00 71.62 166 PRO A O 1
ATOM 1333 N N . GLN A 1 167 ? 4.849 -10.618 -15.122 1.00 64.69 167 GLN A N 1
ATOM 1334 C CA . GLN A 1 167 ? 3.623 -10.071 -15.724 1.00 64.69 167 GLN A CA 1
ATOM 1335 C C . GLN A 1 167 ? 3.044 -11.014 -16.783 1.00 64.69 167 GLN A C 1
ATOM 1337 O O . GLN A 1 167 ? 1.829 -11.148 -16.897 1.00 64.69 167 GLN A O 1
ATOM 1342 N N . GLU A 1 168 ? 3.917 -11.718 -17.493 1.00 65.62 168 GLU A N 1
ATOM 1343 C CA . GLU A 1 168 ? 3.609 -12.703 -18.523 1.00 65.62 168 GLU A CA 1
ATOM 1344 C C . GLU A 1 168 ? 2.861 -13.909 -17.948 1.00 65.62 168 GLU A C 1
ATOM 1346 O O . GLU A 1 168 ? 2.061 -14.526 -18.649 1.00 65.62 168 GLU A O 1
ATOM 1351 N N . TYR A 1 169 ? 3.088 -14.218 -16.667 1.00 70.75 169 TYR A N 1
ATOM 1352 C CA . TYR A 1 169 ? 2.483 -15.353 -15.976 1.00 70.75 169 TYR A CA 1
ATOM 1353 C C . TYR A 1 169 ? 1.118 -15.009 -15.385 1.00 70.75 169 TYR A C 1
ATOM 1355 O O . TYR A 1 169 ? 0.264 -15.884 -15.267 1.00 70.75 169 TYR A O 1
ATOM 1363 N N . LYS A 1 170 ? 0.860 -13.731 -15.077 1.00 71.19 170 LYS A N 1
ATOM 1364 C CA . LYS A 1 170 ? -0.404 -13.284 -14.463 1.00 71.19 170 LYS A CA 1
ATOM 1365 C C . LYS A 1 170 ? -1.643 -13.621 -15.294 1.00 71.19 170 LYS A C 1
ATOM 1367 O O . LYS A 1 170 ? -2.709 -13.790 -14.717 1.00 71.19 170 LYS A O 1
ATOM 1372 N N . LYS A 1 171 ? -1.510 -13.762 -16.620 1.00 72.94 171 LYS A N 1
ATOM 1373 C CA . LYS A 1 171 ? -2.615 -14.146 -17.519 1.00 72.94 171 LYS A CA 1
ATOM 1374 C C . LYS A 1 171 ? -3.119 -15.582 -17.313 1.00 72.94 171 LYS A C 1
ATOM 1376 O O . LYS A 1 171 ? -4.226 -15.883 -17.740 1.00 72.94 171 LYS A O 1
ATOM 1381 N N . TYR A 1 172 ? -2.320 -16.449 -16.689 1.00 76.31 172 TYR A N 1
ATOM 1382 C CA . TYR A 1 172 ? -2.680 -17.847 -16.428 1.00 76.31 172 TYR A CA 1
ATOM 1383 C C . TYR A 1 172 ? -3.333 -18.058 -15.060 1.00 76.31 172 TYR A C 1
ATOM 1385 O O . TYR A 1 172 ? -3.821 -19.148 -14.774 1.00 76.31 172 TYR A O 1
ATOM 1393 N N . PHE A 1 173 ? -3.343 -17.036 -14.202 1.00 69.94 173 PHE A N 1
ATOM 1394 C CA . PHE A 1 173 ? -4.020 -17.125 -12.918 1.00 69.94 173 PHE A CA 1
ATOM 1395 C C . PHE A 1 173 ? -5.524 -16.869 -13.088 1.00 69.94 173 PHE A C 1
ATOM 1397 O O . PHE A 1 173 ? -5.920 -16.087 -13.959 1.00 69.94 173 PHE A O 1
ATOM 1404 N N . PRO A 1 174 ? -6.377 -17.470 -12.238 1.00 75.56 174 PRO A N 1
ATOM 1405 C CA . PRO A 1 174 ? -7.779 -17.082 -12.167 1.00 75.56 174 PRO A CA 1
ATOM 1406 C C . PRO A 1 174 ? -7.896 -15.571 -11.896 1.00 75.56 174 PRO A C 1
ATOM 1408 O O . PRO A 1 174 ? -6.982 -14.989 -11.303 1.00 75.56 174 PRO A O 1
ATOM 1411 N N . PRO A 1 175 ? -8.996 -14.917 -12.315 1.00 65.88 175 PRO A N 1
ATOM 1412 C CA . PRO A 1 175 ? -9.214 -13.487 -12.109 1.00 65.88 175 PRO A CA 1
ATOM 1413 C C . PRO A 1 175 ? -9.403 -13.182 -10.615 1.00 65.88 175 PRO A C 1
ATOM 1415 O O . PRO A 1 175 ? -10.514 -13.007 -10.122 1.00 65.88 175 PRO A O 1
ATOM 1418 N N . LEU A 1 176 ? -8.288 -13.139 -9.887 1.00 62.69 176 LEU A N 1
ATOM 1419 C CA . LEU A 1 176 ? -8.216 -12.861 -8.463 1.00 62.69 176 LEU A CA 1
ATOM 1420 C C . LEU A 1 176 ? -7.914 -11.369 -8.259 1.00 62.69 176 LEU A C 1
ATOM 1422 O O . LEU A 1 176 ? -6.882 -10.878 -8.734 1.00 62.69 176 LEU A O 1
ATOM 1426 N N . PRO A 1 177 ? -8.769 -10.623 -7.538 1.00 55.69 177 PRO A N 1
ATOM 1427 C CA . PRO A 1 177 ? -8.515 -9.229 -7.162 1.00 55.69 177 PRO A CA 1
ATOM 1428 C C . PRO A 1 177 ? -7.179 -9.009 -6.425 1.00 55.69 177 PRO A C 1
ATOM 1430 O O . PRO A 1 177 ? -6.636 -7.898 -6.428 1.00 55.69 177 PRO A O 1
ATOM 1433 N N . GLU A 1 178 ? -6.649 -10.050 -5.789 1.00 54.91 178 GLU A N 1
ATOM 1434 C CA . GLU A 1 178 ? -5.405 -10.074 -5.022 1.00 54.91 178 GLU A CA 1
ATOM 1435 C C . GLU A 1 178 ? -4.158 -10.014 -5.920 1.00 54.91 178 GLU A C 1
ATOM 1437 O O . GLU A 1 178 ? -3.134 -9.484 -5.495 1.00 54.91 178 GLU A O 1
ATOM 1442 N N . LEU A 1 179 ? -4.261 -10.443 -7.185 1.00 53.78 179 LEU A N 1
ATOM 1443 C CA . LEU A 1 179 ? -3.157 -10.482 -8.158 1.00 53.78 179 LEU A CA 1
ATOM 1444 C C . LEU A 1 179 ? -2.955 -9.178 -8.943 1.00 53.78 179 LEU A C 1
ATOM 1446 O O . LEU A 1 179 ? -2.157 -9.107 -9.887 1.00 53.78 179 LEU A O 1
ATOM 1450 N N . ASN A 1 180 ? -3.670 -8.118 -8.562 1.00 56.53 180 ASN A N 1
ATOM 1451 C CA . ASN A 1 180 ? -3.537 -6.810 -9.188 1.00 56.53 180 ASN A CA 1
ATOM 1452 C C . ASN A 1 180 ? -2.076 -6.324 -9.176 1.00 56.53 180 ASN A C 1
ATOM 1454 O O . ASN A 1 180 ? -1.351 -6.492 -8.193 1.00 56.53 180 ASN A O 1
ATOM 1458 N N . ARG A 1 181 ? -1.653 -5.671 -10.275 1.00 53.19 181 ARG A N 1
ATOM 1459 C CA . ARG A 1 181 ? -0.262 -5.237 -10.544 1.00 53.19 181 ARG A CA 1
ATOM 1460 C C . ARG A 1 181 ? 0.431 -4.530 -9.382 1.00 53.19 181 ARG A C 1
ATOM 1462 O O . ARG A 1 181 ? 1.642 -4.633 -9.253 1.00 53.19 181 ARG A O 1
ATOM 1469 N N . ASP A 1 182 ? -0.341 -3.878 -8.527 1.00 51.66 182 ASP A N 1
ATOM 1470 C CA . ASP A 1 182 ? 0.181 -3.046 -7.459 1.00 51.66 182 ASP A CA 1
ATOM 1471 C C . ASP A 1 182 ? 0.192 -3.715 -6.070 1.00 51.66 182 ASP A C 1
ATOM 1473 O O . ASP A 1 182 ? 0.337 -3.008 -5.073 1.00 51.66 182 ASP A O 1
ATOM 1477 N N . ARG A 1 183 ? -0.044 -5.032 -5.983 1.00 55.78 183 ARG A N 1
ATOM 1478 C CA . ARG A 1 183 ? 0.012 -5.809 -4.727 1.00 55.78 183 ARG A CA 1
ATOM 1479 C C . ARG A 1 183 ? 1.037 -6.946 -4.745 1.00 55.78 183 ARG A C 1
ATOM 1481 O O . ARG A 1 183 ? 1.455 -7.385 -3.686 1.00 55.78 183 ARG A O 1
ATOM 1488 N N . CYS A 1 184 ? 1.473 -7.398 -5.922 1.00 64.44 184 CYS A N 1
ATOM 1489 C CA . CYS A 1 184 ? 2.433 -8.501 -6.061 1.00 64.44 184 CYS A CA 1
ATOM 1490 C C . CYS A 1 184 ? 3.857 -8.004 -6.339 1.00 64.44 184 CYS A C 1
ATOM 1492 O O . CYS A 1 184 ? 4.491 -8.472 -7.288 1.00 64.44 184 CYS A O 1
ATOM 1494 N N . PHE A 1 185 ? 4.346 -7.033 -5.570 1.00 73.81 185 PHE A N 1
ATOM 1495 C CA . PHE A 1 185 ? 5.736 -6.593 -5.659 1.00 73.81 185 PHE A CA 1
ATOM 1496 C C . PHE A 1 185 ? 6.368 -6.482 -4.274 1.00 73.81 185 PHE A C 1
ATOM 1498 O O . PHE A 1 185 ? 5.689 -6.180 -3.297 1.00 73.81 185 PHE A O 1
ATOM 1505 N N . VAL A 1 186 ? 7.677 -6.695 -4.222 1.00 78.06 186 VAL A N 1
ATOM 1506 C CA . VAL A 1 186 ? 8.519 -6.468 -3.046 1.00 78.06 186 VAL A CA 1
ATOM 1507 C C . VAL A 1 186 ? 9.529 -5.364 -3.345 1.00 78.06 186 VAL A C 1
ATOM 1509 O O . VAL A 1 186 ? 9.843 -5.088 -4.508 1.00 78.06 186 VAL A O 1
ATOM 1512 N N . LEU A 1 187 ? 10.015 -4.705 -2.296 1.00 81.75 187 LEU A N 1
ATOM 1513 C CA . LEU A 1 187 ? 11.116 -3.752 -2.383 1.00 81.75 187 LEU A CA 1
ATOM 1514 C C . LEU A 1 187 ? 12.426 -4.477 -2.087 1.00 81.75 187 LEU A C 1
ATOM 1516 O O . LEU A 1 187 ? 12.524 -5.179 -1.087 1.00 81.75 187 LEU A O 1
ATOM 1520 N N . LEU A 1 188 ? 13.429 -4.305 -2.941 1.00 81.12 188 LEU A N 1
ATOM 1521 C CA . LEU A 1 188 ? 14.772 -4.847 -2.743 1.00 81.12 188 LEU A CA 1
ATOM 1522 C C . LEU A 1 188 ? 15.786 -3.705 -2.784 1.00 81.12 188 LEU A C 1
ATOM 1524 O O . LEU A 1 188 ? 15.648 -2.801 -3.608 1.00 81.12 188 LEU A O 1
ATOM 1528 N N . CYS A 1 189 ? 16.803 -3.746 -1.922 1.00 84.62 189 CYS A N 1
ATOM 1529 C CA . CYS A 1 189 ? 17.983 -2.902 -2.114 1.00 84.62 189 CYS A CA 1
ATOM 1530 C C . CYS A 1 189 ? 18.760 -3.382 -3.349 1.00 84.62 189 CYS A C 1
ATOM 1532 O O . CYS A 1 189 ? 18.626 -4.542 -3.749 1.00 84.62 189 CYS A O 1
ATOM 1534 N N . ASN A 1 190 ? 19.607 -2.526 -3.924 1.00 85.12 190 ASN A N 1
ATOM 1535 C CA . ASN A 1 190 ? 20.377 -2.858 -5.131 1.00 85.12 190 ASN A CA 1
ATOM 1536 C C . ASN A 1 190 ? 21.151 -4.182 -5.006 1.00 85.12 190 ASN A C 1
ATOM 1538 O O . ASN A 1 190 ? 21.090 -5.016 -5.901 1.00 85.12 190 ASN A O 1
ATOM 1542 N N . GLN A 1 191 ? 21.813 -4.426 -3.871 1.00 86.81 191 GLN A N 1
ATOM 1543 C CA . GLN A 1 191 ? 22.585 -5.655 -3.660 1.00 86.81 191 GLN A CA 1
ATOM 1544 C C . GLN A 1 191 ? 21.707 -6.917 -3.684 1.00 86.81 191 GLN A C 1
ATOM 1546 O O . GLN A 1 191 ? 22.042 -7.905 -4.344 1.00 86.81 191 GLN A O 1
ATOM 1551 N N . CYS A 1 192 ? 20.572 -6.893 -2.980 1.00 84.69 192 CYS A N 1
ATOM 1552 C CA . CYS A 1 192 ? 19.634 -8.014 -2.966 1.00 84.69 192 CYS A CA 1
ATOM 1553 C C . CYS A 1 192 ? 18.917 -8.171 -4.310 1.00 84.69 192 CYS A C 1
ATOM 1555 O O . CYS A 1 192 ? 18.634 -9.298 -4.704 1.00 84.69 192 CYS A O 1
ATOM 1557 N N . TYR A 1 193 ? 18.653 -7.072 -5.020 1.00 87.19 193 TYR A N 1
ATOM 1558 C CA . TYR A 1 193 ? 18.081 -7.098 -6.363 1.00 87.19 193 TYR A CA 1
ATOM 1559 C C . TYR A 1 193 ? 19.017 -7.793 -7.356 1.00 87.19 193 TYR A C 1
ATOM 1561 O O . TYR A 1 193 ? 18.592 -8.724 -8.031 1.00 87.19 193 TYR A O 1
ATOM 1569 N N . GLU A 1 194 ? 20.296 -7.414 -7.394 1.00 85.06 194 GLU A N 1
ATOM 1570 C CA . GLU A 1 194 ? 21.285 -8.035 -8.286 1.00 85.06 194 GLU A CA 1
ATOM 1571 C C . GLU A 1 194 ? 21.503 -9.515 -7.962 1.00 85.06 194 GLU A C 1
ATOM 1573 O O . GLU A 1 194 ? 21.479 -10.366 -8.852 1.00 85.06 194 GLU A O 1
ATOM 1578 N N . SER A 1 195 ? 21.619 -9.847 -6.674 1.00 84.62 195 SER A N 1
ATOM 1579 C CA . SER A 1 195 ? 21.745 -11.242 -6.234 1.00 84.62 195 SER A CA 1
ATOM 1580 C C . SER A 1 195 ? 20.526 -12.076 -6.648 1.00 84.62 195 SER A C 1
ATOM 1582 O O . SER A 1 195 ? 20.673 -13.193 -7.143 1.00 84.62 195 SER A O 1
ATOM 1584 N N . ASN A 1 196 ? 19.320 -11.522 -6.487 1.00 86.38 196 ASN A N 1
ATOM 1585 C CA . ASN A 1 196 ? 18.078 -12.162 -6.909 1.00 86.38 196 ASN A CA 1
ATOM 1586 C C . ASN A 1 196 ? 18.012 -12.327 -8.435 1.00 86.38 196 ASN A C 1
ATOM 1588 O O . ASN A 1 196 ? 17.650 -13.401 -8.901 1.00 86.38 196 ASN A O 1
ATOM 1592 N N . ARG A 1 197 ? 18.428 -11.316 -9.208 1.00 82.81 197 ARG A N 1
ATOM 1593 C CA . ARG A 1 197 ? 18.459 -11.355 -10.678 1.00 82.81 197 ARG A CA 1
ATOM 1594 C C . ARG A 1 197 ? 19.354 -12.476 -11.203 1.00 82.81 197 ARG A C 1
ATOM 1596 O O . ARG A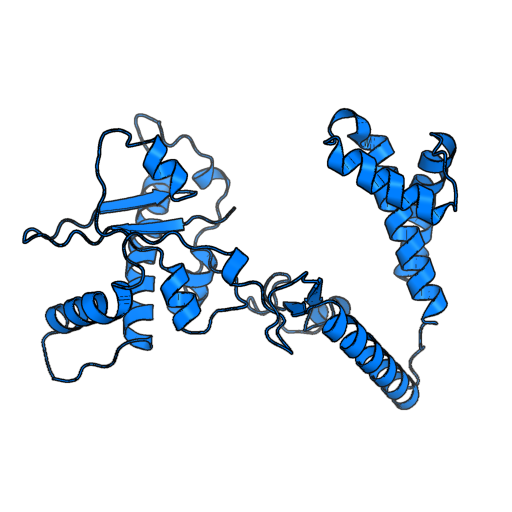 1 197 ? 18.948 -13.210 -12.099 1.00 82.81 197 ARG A O 1
ATOM 1603 N N . ILE A 1 198 ? 20.54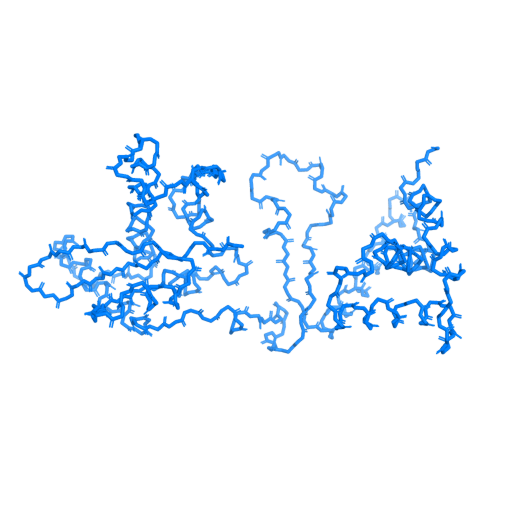3 -12.644 -10.620 1.00 81.56 198 ILE A N 1
ATOM 1604 C CA . ILE A 1 198 ? 21.470 -13.731 -10.976 1.00 81.56 198 ILE A CA 1
ATOM 1605 C C . ILE A 1 198 ? 20.827 -15.094 -10.700 1.00 81.56 198 ILE A C 1
ATOM 1607 O O . ILE A 1 198 ? 20.845 -15.977 -11.555 1.00 81.56 198 ILE A O 1
ATOM 1611 N N . GLN A 1 199 ? 20.225 -15.269 -9.521 1.00 80.62 199 GLN A N 1
ATOM 1612 C CA . GLN A 1 199 ? 19.563 -16.524 -9.160 1.00 80.62 199 GLN A CA 1
ATOM 1613 C C . GLN A 1 199 ? 18.351 -16.827 -10.052 1.00 80.62 199 GLN A C 1
ATOM 1615 O O . GLN A 1 199 ? 18.177 -17.972 -10.465 1.00 80.62 199 GLN A O 1
ATOM 1620 N N . GLU A 1 200 ? 17.544 -15.817 -10.379 1.00 80.50 200 GLU A N 1
ATOM 1621 C CA . GLU A 1 200 ? 16.387 -15.940 -11.270 1.00 80.50 200 GLU A CA 1
ATOM 1622 C C . GLU A 1 200 ? 16.815 -16.341 -12.684 1.00 80.50 200 GLU A C 1
ATOM 1624 O O . GLU A 1 200 ? 16.227 -17.254 -13.259 1.00 80.50 200 GLU A O 1
ATOM 1629 N N . ASN A 1 201 ? 17.882 -15.735 -13.213 1.00 78.56 201 ASN A N 1
ATOM 1630 C CA . ASN A 1 201 ? 18.437 -16.098 -14.517 1.00 78.56 201 ASN A CA 1
ATOM 1631 C C . ASN A 1 201 ? 18.981 -17.531 -14.530 1.00 78.56 201 ASN A C 1
ATOM 1633 O O . ASN A 1 201 ? 18.657 -18.294 -15.438 1.00 78.56 201 ASN A O 1
ATOM 1637 N N . ASN A 1 202 ? 19.730 -17.931 -13.498 1.00 80.50 202 ASN A N 1
ATOM 1638 C CA . ASN A 1 202 ? 20.237 -19.300 -13.378 1.00 80.50 202 ASN A CA 1
ATOM 1639 C C . ASN A 1 202 ? 19.097 -20.326 -13.314 1.00 80.50 202 ASN A C 1
ATOM 1641 O O . ASN A 1 202 ? 19.174 -21.386 -13.930 1.00 80.50 202 ASN A O 1
ATOM 1645 N N . LEU A 1 203 ? 18.030 -20.023 -12.568 1.00 79.50 203 LEU A N 1
ATOM 1646 C CA . LEU A 1 203 ? 16.853 -20.885 -12.495 1.00 79.50 203 LEU A CA 1
ATOM 1647 C C . LEU A 1 203 ? 16.117 -20.936 -13.837 1.00 79.50 203 LEU A C 1
ATOM 1649 O O . LEU A 1 203 ? 15.719 -22.011 -14.273 1.00 79.50 203 LEU A O 1
ATOM 1653 N N . ARG A 1 204 ? 15.965 -19.792 -14.509 1.00 77.56 204 ARG A N 1
ATOM 1654 C CA . ARG A 1 204 ? 15.327 -19.710 -15.824 1.00 77.56 204 ARG A CA 1
ATOM 1655 C C . ARG A 1 204 ? 16.072 -20.539 -16.864 1.00 77.56 204 ARG A C 1
ATOM 1657 O O . ARG A 1 204 ? 15.416 -21.212 -17.649 1.00 77.56 204 ARG A O 1
ATOM 1664 N N . GLN A 1 205 ? 17.403 -20.518 -16.846 1.00 80.69 205 GLN A N 1
ATOM 1665 C CA . GLN A 1 205 ? 18.221 -21.331 -17.741 1.00 80.69 205 GLN A CA 1
ATOM 1666 C C . GLN A 1 205 ? 18.012 -22.828 -17.486 1.00 80.69 205 GLN A C 1
ATOM 1668 O O . GLN A 1 205 ? 17.701 -23.559 -18.419 1.00 80.69 205 GLN A O 1
ATOM 1673 N N . LYS A 1 206 ? 18.069 -23.267 -16.221 1.00 84.88 206 LYS A N 1
ATOM 1674 C CA . LYS A 1 206 ? 17.801 -24.670 -15.857 1.00 84.88 206 LYS A CA 1
ATOM 1675 C C . LYS A 1 206 ? 16.415 -25.132 -16.301 1.00 84.88 206 LYS A C 1
ATOM 1677 O O . LYS A 1 206 ? 16.280 -26.182 -16.912 1.00 84.88 206 LYS A O 1
ATOM 1682 N N . LEU A 1 207 ? 15.386 -24.328 -16.027 1.00 78.50 207 LEU A N 1
ATOM 1683 C CA . LEU A 1 207 ? 14.011 -24.655 -16.414 1.00 78.50 207 LEU A CA 1
ATOM 1684 C C . LEU A 1 207 ? 13.836 -24.702 -17.932 1.00 78.50 207 LEU A C 1
ATOM 1686 O O . LEU A 1 207 ? 13.065 -25.511 -18.433 1.00 78.50 207 LEU A O 1
ATOM 1690 N N . ALA A 1 208 ? 14.529 -23.834 -18.663 1.00 82.19 208 ALA A N 1
ATOM 1691 C CA . ALA A 1 208 ? 14.481 -23.836 -20.113 1.00 82.19 208 ALA A CA 1
ATOM 1692 C C . ALA A 1 208 ? 15.144 -25.084 -20.709 1.00 82.19 208 ALA A C 1
ATOM 1694 O O . ALA A 1 208 ? 14.572 -25.673 -21.618 1.00 82.19 208 ALA A O 1
ATOM 1695 N N . GLU A 1 209 ? 16.275 -25.529 -20.155 1.00 86.69 209 GLU A N 1
ATOM 1696 C CA . GLU A 1 209 ? 16.911 -26.801 -20.523 1.00 86.69 209 GLU A CA 1
ATOM 1697 C C . GLU A 1 209 ? 15.995 -28.000 -20.220 1.00 86.69 209 GLU A C 1
ATOM 1699 O O . GLU A 1 209 ? 15.803 -28.863 -21.072 1.00 86.69 209 GLU A O 1
ATOM 1704 N N . GLU A 1 210 ? 15.373 -28.036 -19.037 1.00 91.38 210 GLU A N 1
ATOM 1705 C CA . GLU A 1 210 ? 14.445 -29.108 -18.643 1.00 91.38 210 GLU A CA 1
ATOM 1706 C C . GLU A 1 210 ? 13.173 -29.156 -19.506 1.00 91.38 210 GLU A C 1
ATOM 1708 O O . GLU A 1 210 ? 12.611 -30.230 -19.723 1.00 91.38 210 GLU A O 1
ATOM 1713 N N . CYS A 1 211 ? 12.703 -27.998 -19.978 1.00 83.12 211 CYS A N 1
ATOM 1714 C CA . CYS A 1 211 ? 11.447 -27.861 -20.720 1.00 83.12 211 CYS A CA 1
ATOM 1715 C C . CYS A 1 211 ? 11.633 -27.709 -22.239 1.00 83.12 211 CYS A C 1
ATOM 1717 O O . CYS A 1 211 ? 10.644 -27.445 -22.923 1.00 83.12 211 CYS A O 1
ATOM 1719 N N . ASP A 1 212 ? 12.865 -27.817 -22.751 1.00 82.62 212 ASP A N 1
ATOM 1720 C CA . ASP A 1 212 ? 13.232 -27.524 -24.148 1.00 82.62 212 ASP A CA 1
ATOM 1721 C C . ASP A 1 212 ? 12.681 -26.164 -24.638 1.00 82.62 212 ASP A C 1
ATOM 1723 O O . ASP A 1 212 ? 12.177 -26.002 -25.751 1.00 82.62 212 ASP A O 1
ATOM 1727 N N . ALA A 1 213 ? 12.700 -25.168 -23.746 1.00 71.25 213 ALA A N 1
ATOM 1728 C CA . ALA A 1 213 ? 12.178 -23.836 -24.013 1.00 71.25 213 ALA A CA 1
ATOM 1729 C C . ALA A 1 213 ? 13.295 -22.914 -24.526 1.00 71.25 213 ALA A C 1
ATOM 1731 O O . ALA A 1 213 ? 14.422 -22.978 -24.034 1.00 71.25 213 ALA A O 1
ATOM 1732 N N . PRO A 1 214 ? 13.003 -21.990 -25.461 1.00 67.81 214 PRO A N 1
ATOM 1733 C CA . PRO A 1 214 ? 14.006 -21.059 -25.957 1.00 67.81 214 PRO A CA 1
ATOM 1734 C C . PRO A 1 214 ? 14.495 -20.150 -24.822 1.00 67.81 214 PRO A C 1
ATOM 1736 O O . PRO A 1 214 ? 13.749 -19.319 -24.290 1.00 67.81 214 PRO A O 1
ATOM 1739 N N . VAL A 1 215 ? 15.768 -20.301 -24.454 1.00 62.72 215 VAL A N 1
ATOM 1740 C CA . VAL A 1 215 ? 16.479 -19.342 -23.609 1.00 62.72 215 VAL A CA 1
ATOM 1741 C C . VAL A 1 215 ? 16.725 -18.120 -24.483 1.00 62.72 215 VAL A C 1
ATOM 1743 O O . VAL A 1 215 ? 17.604 -18.138 -25.336 1.00 62.72 215 VAL A O 1
ATOM 1746 N N . GLY A 1 216 ? 15.901 -17.080 -24.342 1.00 58.78 216 GLY A N 1
ATOM 1747 C CA . GLY A 1 216 ? 16.216 -15.796 -24.967 1.00 58.78 216 GLY A CA 1
ATOM 1748 C C . GLY A 1 216 ? 17.594 -15.350 -24.487 1.00 58.78 216 GLY A C 1
ATOM 1749 O O . GLY A 1 216 ? 17.824 -15.348 -23.273 1.00 58.78 216 GLY A O 1
ATOM 1750 N N . ASP A 1 217 ? 18.492 -15.028 -25.418 1.00 50.88 217 ASP A N 1
ATOM 1751 C CA . ASP A 1 217 ? 19.843 -14.595 -25.086 1.00 50.88 217 ASP A CA 1
ATOM 1752 C C . ASP A 1 217 ? 19.742 -13.377 -24.161 1.00 50.88 217 ASP A C 1
ATOM 1754 O O . ASP A 1 217 ? 19.062 -12.390 -24.455 1.00 50.88 217 ASP A O 1
ATOM 1758 N N . SER A 1 218 ? 20.349 -13.466 -22.977 1.00 54.50 218 SER A N 1
ATOM 1759 C CA . SER A 1 218 ? 20.269 -12.394 -21.978 1.00 54.50 218 SER A CA 1
ATOM 1760 C C . SER A 1 218 ? 20.880 -11.091 -22.502 1.00 54.50 218 SER A C 1
ATOM 1762 O O . SER A 1 218 ? 20.420 -10.017 -22.117 1.00 54.50 218 SER A O 1
ATOM 1764 N N . ALA A 1 219 ? 21.839 -11.194 -23.429 1.00 51.31 219 ALA A N 1
ATOM 1765 C CA . ALA A 1 219 ? 22.407 -10.078 -24.176 1.00 51.31 219 ALA A CA 1
ATOM 1766 C C . ALA A 1 219 ? 21.364 -9.399 -25.082 1.00 51.31 219 ALA A C 1
ATOM 1768 O O . ALA A 1 219 ? 21.187 -8.186 -24.990 1.00 51.31 219 ALA A O 1
ATOM 1769 N N . ASP A 1 220 ? 20.602 -10.174 -25.860 1.00 57.16 220 ASP A N 1
ATOM 1770 C CA . ASP A 1 220 ? 19.553 -9.651 -26.744 1.00 57.16 220 ASP A CA 1
ATOM 1771 C C . ASP A 1 220 ? 18.415 -9.000 -25.946 1.00 57.16 220 ASP A C 1
ATOM 1773 O O . ASP A 1 220 ? 17.888 -7.953 -26.321 1.00 57.16 220 ASP A O 1
ATOM 1777 N N . ALA A 1 221 ? 18.031 -9.591 -24.811 1.00 63.34 221 ALA A N 1
ATOM 1778 C CA . ALA A 1 221 ? 16.994 -9.034 -23.946 1.00 63.34 221 ALA A CA 1
ATOM 1779 C C . ALA A 1 221 ? 17.438 -7.726 -23.264 1.00 63.34 221 ALA A C 1
ATOM 1781 O O . ALA A 1 221 ? 16.641 -6.788 -23.169 1.00 63.34 221 ALA A O 1
ATOM 1782 N N . GLU A 1 222 ? 18.693 -7.649 -22.808 1.00 64.81 222 GLU A N 1
ATOM 1783 C CA . GLU A 1 222 ? 19.267 -6.439 -22.211 1.00 64.81 222 GLU A CA 1
ATOM 1784 C C . GLU A 1 222 ? 19.429 -5.322 -23.253 1.00 64.81 222 GLU A C 1
ATOM 1786 O O . GLU A 1 222 ? 19.106 -4.166 -22.970 1.00 64.81 222 GLU A O 1
ATOM 1791 N N . GLU A 1 223 ? 19.860 -5.658 -24.470 1.00 72.31 223 GLU A N 1
ATOM 1792 C CA . GLU A 1 223 ? 19.966 -4.717 -25.587 1.00 72.31 223 GLU A CA 1
ATOM 1793 C C . GLU A 1 223 ? 18.585 -4.184 -25.994 1.00 72.31 223 GLU A C 1
ATOM 1795 O O . GLU A 1 223 ? 18.377 -2.971 -26.051 1.00 72.31 223 GLU A O 1
ATOM 1800 N N . VAL A 1 224 ? 17.590 -5.066 -26.147 1.00 77.56 224 VAL A N 1
ATOM 1801 C CA . VAL A 1 224 ? 16.197 -4.679 -26.425 1.00 77.56 224 VAL A CA 1
ATOM 1802 C C . VAL A 1 224 ? 15.630 -3.786 -25.317 1.00 77.56 224 VAL A C 1
ATOM 1804 O O . VAL A 1 224 ? 14.892 -2.838 -25.602 1.00 77.56 224 VAL A O 1
ATOM 1807 N N . GLU A 1 225 ? 15.957 -4.043 -24.048 1.00 78.00 225 GLU A N 1
ATOM 1808 C CA . GLU A 1 225 ? 15.510 -3.213 -22.928 1.00 78.00 225 GLU A CA 1
ATOM 1809 C C . GLU A 1 225 ? 16.190 -1.836 -22.904 1.00 78.00 225 GLU A C 1
ATOM 1811 O O . GLU A 1 225 ? 15.499 -0.826 -22.720 1.00 78.00 225 GLU A O 1
ATOM 1816 N N . LYS A 1 226 ? 17.504 -1.766 -23.159 1.00 81.50 226 LYS A N 1
ATOM 1817 C CA . LYS A 1 226 ? 18.246 -0.502 -23.308 1.00 81.50 226 LYS A CA 1
ATOM 1818 C C . LYS A 1 226 ? 17.698 0.332 -24.465 1.00 81.50 226 LYS A C 1
ATOM 1820 O O . LYS A 1 226 ? 17.349 1.496 -24.253 1.00 81.50 226 LYS A O 1
ATOM 1825 N N . SER A 1 227 ? 17.514 -0.267 -25.641 1.00 84.75 227 SER A N 1
ATOM 1826 C CA . SER A 1 227 ? 16.937 0.410 -26.806 1.00 84.75 227 SER A CA 1
ATOM 1827 C C . SER A 1 227 ? 15.505 0.877 -26.549 1.00 84.75 227 SER A C 1
ATOM 1829 O O . SER A 1 227 ? 15.148 1.999 -26.904 1.00 84.75 227 SER A O 1
ATOM 1831 N N . LEU A 1 228 ? 14.675 0.077 -25.867 1.00 85.88 228 LEU A N 1
ATOM 1832 C CA . LEU A 1 228 ? 13.308 0.482 -25.524 1.00 85.88 228 LEU A CA 1
ATOM 1833 C C . LEU A 1 228 ? 13.290 1.655 -24.533 1.00 85.88 228 LEU A C 1
ATOM 1835 O O . LEU A 1 228 ? 12.437 2.542 -24.629 1.00 85.88 228 LEU A O 1
ATOM 1839 N N . LYS A 1 229 ? 14.214 1.674 -23.567 1.00 88.56 229 LYS A N 1
ATOM 1840 C CA . LYS A 1 229 ? 14.352 2.765 -22.596 1.00 88.56 229 LYS A CA 1
ATOM 1841 C C . LYS A 1 229 ? 14.765 4.069 -23.283 1.00 88.56 229 LYS A C 1
ATOM 1843 O O . LYS A 1 229 ? 14.153 5.101 -23.007 1.00 88.56 229 LYS A O 1
ATOM 1848 N N . ALA A 1 230 ? 15.727 4.006 -24.204 1.00 90.81 230 ALA A N 1
ATOM 1849 C CA . ALA A 1 230 ? 16.139 5.139 -25.030 1.00 90.81 230 ALA A CA 1
ATOM 1850 C C . ALA A 1 230 ? 14.984 5.648 -25.909 1.00 90.81 230 ALA A C 1
ATOM 1852 O O . ALA A 1 230 ? 14.657 6.833 -25.874 1.00 90.81 230 ALA A O 1
ATOM 1853 N N . ALA A 1 231 ? 14.273 4.752 -26.598 1.00 91.12 231 ALA A N 1
ATOM 1854 C CA . ALA A 1 231 ? 13.147 5.115 -27.457 1.00 91.12 231 ALA A CA 1
ATOM 1855 C C . ALA A 1 231 ? 12.008 5.821 -26.693 1.00 91.12 231 ALA A C 1
ATOM 1857 O O . ALA A 1 231 ? 11.477 6.835 -27.143 1.00 91.12 231 ALA A O 1
ATOM 1858 N N . ASN A 1 232 ? 11.670 5.347 -25.489 1.00 91.44 232 ASN A N 1
ATOM 1859 C CA . ASN A 1 232 ? 10.669 6.000 -24.638 1.00 91.44 232 ASN A CA 1
ATOM 1860 C C . ASN A 1 232 ? 11.123 7.378 -24.132 1.00 91.44 232 ASN A C 1
ATOM 1862 O O . ASN A 1 232 ? 10.307 8.298 -24.032 1.00 91.44 232 ASN A O 1
ATOM 1866 N N . ALA A 1 233 ? 12.409 7.530 -23.802 1.00 92.62 233 ALA A N 1
ATOM 1867 C CA . ALA A 1 233 ? 12.961 8.819 -23.397 1.00 92.62 233 ALA A CA 1
ATOM 1868 C C . ALA A 1 233 ? 12.905 9.834 -24.546 1.00 92.62 233 ALA A C 1
ATOM 1870 O O . ALA A 1 233 ? 12.473 10.971 -24.347 1.00 92.62 233 ALA A O 1
ATOM 1871 N N . ALA A 1 234 ? 13.244 9.390 -25.755 1.00 94.38 234 ALA A N 1
ATOM 1872 C CA . ALA A 1 234 ? 13.175 10.187 -26.966 1.00 94.38 234 ALA A CA 1
ATOM 1873 C C . ALA A 1 234 ? 11.748 10.629 -27.320 1.00 94.38 234 ALA A C 1
ATOM 1875 O O . ALA A 1 234 ? 11.532 11.808 -27.586 1.00 94.38 234 ALA A O 1
ATOM 1876 N N . ILE A 1 235 ? 10.753 9.737 -27.243 1.00 92.81 235 ILE A N 1
ATOM 1877 C CA . ILE A 1 235 ? 9.338 10.093 -27.460 1.00 92.81 235 ILE A CA 1
ATOM 1878 C C . ILE A 1 235 ? 8.886 11.167 -26.462 1.00 92.81 235 ILE A C 1
ATOM 1880 O O . ILE A 1 235 ? 8.274 12.163 -26.850 1.00 92.81 235 ILE A O 1
ATOM 1884 N N . ALA A 1 236 ? 9.234 11.011 -25.180 1.00 92.19 236 ALA A N 1
ATOM 1885 C CA . ALA A 1 236 ? 8.886 11.988 -24.152 1.00 92.19 236 ALA A CA 1
ATOM 1886 C C . ALA A 1 236 ? 9.512 13.370 -24.421 1.00 92.19 236 ALA A C 1
ATOM 1888 O O . ALA A 1 236 ? 8.844 14.388 -24.227 1.00 92.19 236 ALA A O 1
ATOM 1889 N N . LEU A 1 237 ? 10.762 13.408 -24.893 1.00 92.25 237 LEU A N 1
ATOM 1890 C CA . LEU A 1 237 ? 11.441 14.643 -25.288 1.00 92.25 237 LEU A CA 1
ATOM 1891 C C . LEU A 1 237 ? 10.873 15.238 -26.581 1.00 92.25 237 LEU A C 1
ATOM 1893 O O . LEU A 1 237 ? 10.757 16.454 -26.667 1.00 92.25 237 LEU A O 1
ATOM 1897 N N . ARG A 1 238 ? 10.481 14.417 -27.560 1.00 92.88 238 ARG A N 1
ATOM 1898 C CA . ARG A 1 238 ? 9.914 14.869 -28.840 1.00 92.88 238 ARG A CA 1
ATOM 1899 C C . ARG A 1 238 ? 8.529 15.487 -28.673 1.00 92.88 238 ARG A C 1
ATOM 1901 O O . ARG A 1 238 ? 8.244 16.530 -29.249 1.00 92.88 238 ARG A O 1
ATOM 1908 N N . GLU A 1 239 ? 7.670 14.848 -27.885 1.00 89.69 239 GLU A N 1
ATOM 1909 C CA . GLU A 1 239 ? 6.248 15.206 -27.810 1.00 89.69 239 GLU A CA 1
ATOM 1910 C C . GLU A 1 239 ? 5.933 16.191 -26.683 1.00 89.69 239 GLU A C 1
ATOM 1912 O O . GLU A 1 239 ? 5.003 16.983 -26.802 1.00 89.69 239 GLU A O 1
ATOM 1917 N N . ASN A 1 240 ? 6.695 16.162 -25.583 1.00 88.25 240 ASN A N 1
ATOM 1918 C CA . ASN A 1 240 ? 6.329 16.874 -24.357 1.00 88.25 240 ASN A CA 1
ATOM 1919 C C . ASN A 1 240 ? 7.433 17.786 -23.802 1.00 88.25 240 ASN A C 1
ATOM 1921 O O . ASN A 1 240 ? 7.300 18.237 -22.665 1.00 88.25 240 ASN A O 1
ATOM 1925 N N . LYS A 1 241 ? 8.490 18.103 -24.572 1.00 85.19 241 LYS A N 1
ATOM 1926 C CA . LYS A 1 241 ? 9.678 18.861 -24.107 1.00 85.19 241 LYS A CA 1
ATOM 1927 C C . LYS A 1 241 ? 9.339 20.053 -23.210 1.00 85.19 241 LYS A C 1
ATOM 1929 O O . LYS A 1 241 ? 9.881 20.189 -22.118 1.00 85.19 241 LYS A O 1
ATOM 1934 N N . TYR A 1 242 ? 8.401 20.886 -23.659 1.00 85.81 242 TYR A N 1
ATOM 1935 C CA . TYR A 1 242 ? 8.030 22.149 -23.014 1.00 85.81 242 TYR A CA 1
ATOM 1936 C C . TYR A 1 242 ? 7.190 21.990 -21.737 1.00 85.81 242 TYR A C 1
ATOM 1938 O O . TYR A 1 242 ? 7.024 22.950 -20.990 1.00 85.81 242 TYR A O 1
ATOM 1946 N N . HIS A 1 243 ? 6.677 20.789 -21.466 1.00 86.69 243 HIS A N 1
ATOM 1947 C CA . HIS A 1 243 ? 5.887 20.473 -20.274 1.00 86.69 243 HIS A CA 1
ATOM 1948 C C . HIS A 1 243 ? 6.680 19.684 -19.221 1.00 86.69 243 HIS A C 1
ATOM 1950 O O . HIS A 1 243 ? 6.141 19.341 -18.166 1.00 86.69 243 HIS A O 1
ATOM 1956 N N . LEU A 1 244 ? 7.957 19.385 -19.481 1.00 86.88 244 LEU A N 1
ATOM 1957 C CA . LEU A 1 244 ? 8.817 18.645 -18.562 1.00 86.88 244 LEU A CA 1
ATOM 1958 C C . LEU A 1 244 ? 9.493 19.578 -17.553 1.00 86.88 244 LEU A C 1
ATOM 1960 O O . LEU A 1 244 ? 9.898 20.695 -17.862 1.00 86.88 244 LEU A O 1
ATOM 1964 N N . THR A 1 245 ? 9.662 19.092 -16.323 1.00 89.81 245 THR A N 1
ATOM 1965 C CA . THR A 1 245 ? 10.488 19.779 -15.322 1.00 89.81 245 THR A CA 1
ATOM 1966 C C . THR A 1 245 ? 11.966 19.665 -15.685 1.00 89.81 245 THR A C 1
ATOM 1968 O O . THR A 1 245 ? 12.377 18.669 -16.279 1.00 89.81 245 THR A O 1
ATOM 1971 N N . LEU A 1 246 ? 12.790 20.628 -15.253 1.00 85.75 246 LEU A N 1
ATOM 1972 C CA . LEU A 1 246 ? 14.235 20.633 -15.526 1.00 85.75 246 LEU A CA 1
ATOM 1973 C C . LEU A 1 246 ? 14.905 19.304 -15.131 1.00 85.75 246 LEU A C 1
ATOM 1975 O O . LEU A 1 246 ? 15.626 18.717 -15.924 1.00 85.75 246 LEU A O 1
ATOM 1979 N N . LYS A 1 247 ? 14.576 18.778 -13.942 1.00 87.12 247 LYS A N 1
ATOM 1980 C CA . LYS A 1 247 ? 15.081 17.481 -13.456 1.00 87.12 247 LYS A CA 1
ATOM 1981 C C . LYS A 1 247 ? 14.698 16.310 -14.360 1.00 87.12 247 LYS A C 1
ATOM 1983 O O . LYS A 1 247 ? 15.430 15.331 -14.450 1.00 87.12 247 LYS A O 1
ATOM 1988 N N . ARG A 1 248 ? 13.504 16.359 -14.957 1.00 85.56 248 ARG A N 1
ATOM 1989 C CA . ARG A 1 248 ? 13.031 15.302 -15.849 1.00 85.56 248 ARG A CA 1
ATOM 1990 C C . ARG A 1 248 ? 13.676 15.425 -17.223 1.00 85.56 248 ARG A C 1
ATOM 1992 O O . ARG A 1 248 ? 13.998 14.395 -17.792 1.00 85.56 248 ARG A O 1
ATOM 1999 N N . LEU A 1 249 ? 13.876 16.647 -17.709 1.00 89.19 249 LEU A N 1
ATOM 2000 C CA . LEU A 1 249 ? 14.613 16.936 -18.937 1.00 89.19 249 LEU A CA 1
ATOM 2001 C C . LEU A 1 249 ? 16.033 16.371 -18.862 1.00 89.19 249 LEU A C 1
ATOM 2003 O O . LEU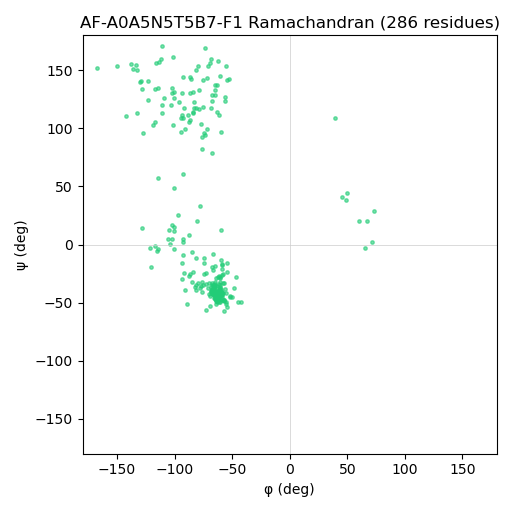 A 1 249 ? 16.348 15.481 -19.642 1.00 89.19 249 LEU A O 1
ATOM 2007 N N . THR A 1 250 ? 16.813 16.763 -17.850 1.00 88.50 250 THR A N 1
ATOM 2008 C CA . THR A 1 250 ? 18.200 16.291 -17.683 1.00 88.50 250 THR A CA 1
ATOM 2009 C C . THR A 1 250 ? 18.277 14.771 -17.566 1.00 88.50 250 THR A C 1
ATOM 2011 O O . THR A 1 250 ? 19.069 14.138 -18.242 1.00 88.50 250 THR A O 1
ATOM 2014 N N . PHE A 1 251 ? 17.382 14.154 -16.788 1.00 90.12 251 PHE A N 1
ATOM 2015 C CA . PHE A 1 251 ? 17.343 12.696 -16.652 1.00 90.12 251 PHE A CA 1
ATOM 2016 C C . PHE A 1 251 ? 17.062 11.964 -17.976 1.00 90.12 251 PHE A C 1
ATOM 2018 O O . PHE A 1 251 ? 17.579 10.874 -18.201 1.00 90.12 251 PHE A O 1
ATOM 2025 N N . LEU A 1 252 ? 16.191 12.511 -18.829 1.00 91.56 252 LEU A N 1
ATOM 2026 C CA . LEU A 1 252 ? 15.886 11.908 -20.129 1.00 91.56 252 LEU A CA 1
ATOM 2027 C C . LEU A 1 252 ? 17.016 12.144 -21.138 1.00 91.56 252 LEU A C 1
ATOM 2029 O O . LEU A 1 252 ? 17.279 11.264 -21.953 1.00 91.56 252 LEU A O 1
ATOM 2033 N N . GLU A 1 253 ? 17.681 13.297 -21.063 1.00 91.25 253 GLU A N 1
ATOM 2034 C CA . GLU A 1 253 ? 18.868 13.606 -21.862 1.00 91.25 253 GLU A CA 1
ATOM 2035 C C . GLU A 1 253 ? 20.036 12.681 -21.495 1.00 91.25 253 GLU A C 1
ATOM 2037 O O . GLU A 1 253 ? 20.618 12.087 -22.399 1.00 91.25 253 GLU A O 1
ATOM 2042 N N . ASP A 1 254 ? 20.293 12.456 -20.202 1.00 89.81 254 ASP A N 1
ATOM 2043 C CA . ASP A 1 254 ? 21.326 11.532 -19.709 1.00 89.81 254 ASP A CA 1
ATOM 2044 C C . ASP A 1 254 ? 21.109 10.104 -20.236 1.00 89.81 254 ASP A C 1
ATOM 2046 O O . ASP A 1 254 ? 22.055 9.446 -20.656 1.00 89.81 254 ASP A O 1
ATOM 2050 N N . ILE A 1 255 ? 19.856 9.625 -20.271 1.00 90.00 255 ILE A N 1
ATOM 2051 C CA . ILE A 1 255 ? 19.526 8.298 -20.824 1.00 90.00 255 ILE A CA 1
ATOM 2052 C C . ILE A 1 255 ? 19.932 8.191 -22.298 1.00 90.00 255 ILE A C 1
ATOM 2054 O O . ILE A 1 255 ? 20.414 7.143 -22.722 1.00 90.00 255 ILE A O 1
ATOM 2058 N N . LEU A 1 256 ? 19.699 9.238 -23.092 1.00 92.12 256 LEU A N 1
ATOM 2059 C CA . LEU A 1 256 ? 20.031 9.223 -24.516 1.00 92.12 256 LEU A CA 1
ATOM 2060 C C . LEU A 1 256 ? 21.526 9.429 -24.762 1.00 92.12 256 LEU A C 1
ATOM 2062 O O . LEU A 1 256 ? 22.072 8.825 -25.677 1.00 92.12 256 LEU A O 1
ATOM 2066 N N . GLN A 1 257 ? 22.185 10.251 -23.949 1.00 89.75 257 GLN A N 1
ATOM 2067 C CA . GLN A 1 257 ? 23.632 10.449 -24.003 1.00 89.75 257 GLN A CA 1
ATOM 2068 C C . GLN A 1 257 ? 24.394 9.163 -23.676 1.00 89.75 257 GLN A C 1
ATOM 2070 O O . GLN A 1 257 ? 25.324 8.819 -24.399 1.00 89.75 257 GLN A O 1
ATOM 2075 N N . ASP A 1 258 ? 23.951 8.429 -22.653 1.00 89.50 258 ASP A N 1
ATOM 2076 C CA . ASP A 1 258 ? 24.472 7.106 -22.298 1.00 89.50 258 ASP A CA 1
ATOM 2077 C C . ASP A 1 258 ? 24.237 6.092 -23.429 1.00 89.50 258 ASP A C 1
ATOM 2079 O O . ASP A 1 258 ? 25.152 5.387 -23.836 1.00 89.50 258 ASP A O 1
ATOM 2083 N N . TYR A 1 259 ? 23.034 6.078 -24.014 1.00 90.25 259 TYR A N 1
ATOM 2084 C CA . TYR A 1 259 ? 22.688 5.151 -25.097 1.00 90.25 259 TYR A CA 1
ATOM 2085 C C . TYR A 1 259 ? 23.483 5.376 -26.394 1.00 90.25 259 TYR A C 1
ATOM 2087 O O . TYR A 1 259 ? 23.861 4.415 -27.057 1.00 90.25 259 TYR A O 1
ATOM 2095 N N . PHE A 1 260 ? 23.709 6.634 -26.779 1.00 89.38 260 PHE A N 1
ATOM 2096 C CA . PHE A 1 260 ? 24.460 6.992 -27.988 1.00 89.38 260 PHE A CA 1
ATOM 2097 C C . PHE A 1 260 ? 25.957 7.210 -27.732 1.00 89.38 260 PHE A C 1
ATOM 2099 O O . PHE A 1 260 ? 26.668 7.608 -28.655 1.00 89.38 260 PHE A O 1
ATOM 2106 N N . GLU A 1 261 ? 26.416 7.009 -26.494 1.00 89.75 261 GLU A N 1
ATOM 2107 C CA . GLU A 1 261 ? 27.795 7.254 -26.058 1.00 89.75 261 GLU A CA 1
ATOM 2108 C C . GLU A 1 261 ? 28.305 8.651 -26.478 1.00 89.75 261 GLU A C 1
ATOM 2110 O O . GLU A 1 261 ? 29.417 8.828 -26.979 1.00 89.75 261 GLU A O 1
ATOM 2115 N N . THR A 1 262 ? 27.461 9.675 -26.301 1.00 87.62 262 THR A N 1
ATOM 2116 C CA . THR A 1 262 ? 27.730 11.053 -26.739 1.00 87.62 262 THR A CA 1
ATOM 2117 C C . THR A 1 262 ? 27.510 12.067 -25.628 1.00 87.62 262 THR A C 1
ATOM 2119 O O . THR A 1 262 ? 26.518 12.038 -24.910 1.00 87.62 262 THR A O 1
ATOM 2122 N N . ASN A 1 263 ? 28.391 13.063 -25.561 1.00 80.62 263 ASN A N 1
ATOM 2123 C CA . ASN A 1 263 ? 28.276 14.174 -24.611 1.00 80.62 263 ASN A CA 1
ATOM 2124 C C . ASN A 1 263 ? 27.362 15.301 -25.119 1.00 80.62 263 ASN A C 1
ATOM 2126 O O . ASN A 1 263 ? 27.125 16.283 -24.414 1.00 80.62 263 ASN A O 1
ATOM 2130 N N . LYS A 1 264 ? 26.897 15.215 -26.371 1.00 86.38 264 LYS A N 1
ATOM 2131 C CA . LYS A 1 264 ? 26.049 16.232 -26.995 1.00 86.38 264 LYS A CA 1
ATOM 2132 C C . LYS A 1 264 ? 24.871 15.567 -27.684 1.00 86.38 264 LYS A C 1
ATOM 2134 O O . LYS A 1 264 ? 25.031 14.884 -28.693 1.00 86.38 264 LYS A O 1
ATOM 2139 N N . LEU A 1 265 ? 23.687 15.823 -27.143 1.00 89.06 265 LEU A N 1
ATOM 2140 C CA . LEU A 1 265 ? 22.433 15.341 -27.697 1.00 89.06 265 LEU A CA 1
ATOM 2141 C C . LEU A 1 265 ? 21.919 16.326 -28.756 1.00 89.06 265 LEU A C 1
ATOM 2143 O O . LEU A 1 265 ? 21.866 17.533 -28.512 1.00 89.06 265 LEU A O 1
ATOM 2147 N N . THR A 1 266 ? 21.557 15.816 -29.932 1.00 91.50 266 THR A N 1
ATOM 2148 C CA . THR A 1 266 ? 20.957 16.588 -31.031 1.00 91.50 266 THR A CA 1
ATOM 2149 C C . THR A 1 266 ? 19.515 16.148 -31.263 1.00 91.50 266 THR A C 1
ATOM 2151 O O . THR A 1 266 ? 19.142 15.024 -30.926 1.00 91.50 266 THR A O 1
ATOM 2154 N N . ASP A 1 267 ? 18.700 17.016 -31.867 1.00 90.56 267 ASP A N 1
ATOM 2155 C CA . ASP A 1 267 ? 17.310 16.672 -32.193 1.00 90.56 267 ASP A CA 1
ATOM 2156 C C . ASP A 1 267 ? 17.225 15.495 -33.191 1.00 90.56 267 ASP A C 1
ATOM 2158 O O . ASP A 1 267 ? 16.287 14.704 -33.125 1.00 90.56 267 ASP A O 1
ATOM 2162 N N . ASP A 1 268 ? 18.240 15.303 -34.042 1.00 91.31 268 ASP A N 1
ATOM 2163 C CA . ASP A 1 268 ? 18.338 14.145 -34.944 1.00 91.31 268 ASP A CA 1
ATOM 2164 C C . ASP A 1 268 ? 18.472 12.820 -34.181 1.00 91.31 268 ASP A C 1
ATOM 2166 O O . ASP A 1 268 ? 17.776 11.858 -34.501 1.00 91.31 268 ASP A O 1
ATOM 2170 N N . LEU A 1 269 ? 19.301 12.776 -33.129 1.00 90.44 269 LEU A N 1
ATOM 2171 C CA . LEU A 1 269 ? 19.453 11.589 -32.276 1.00 90.44 269 LEU A CA 1
ATOM 2172 C C . LEU A 1 269 ? 18.166 11.285 -31.497 1.00 90.44 269 LEU A C 1
ATOM 2174 O O . LEU A 1 269 ? 17.804 10.122 -31.311 1.00 90.44 269 LEU A O 1
ATOM 2178 N N . ILE A 1 270 ? 17.443 12.329 -31.076 1.00 92.12 270 ILE A N 1
ATOM 2179 C CA . ILE A 1 270 ? 16.130 12.185 -30.434 1.00 92.12 270 ILE A CA 1
ATOM 2180 C C . ILE A 1 270 ? 15.131 11.572 -31.424 1.00 92.12 270 ILE A C 1
ATOM 2182 O O . ILE A 1 270 ? 14.458 10.600 -31.092 1.00 92.12 270 ILE A O 1
ATOM 2186 N N . ASN A 1 271 ? 15.044 12.090 -32.649 1.00 92.12 271 ASN A N 1
ATOM 2187 C CA . ASN A 1 271 ? 14.122 11.550 -33.649 1.00 92.12 271 ASN A CA 1
ATOM 2188 C C . ASN A 1 271 ? 14.477 10.107 -34.031 1.00 92.12 271 ASN A C 1
ATOM 2190 O O . ASN A 1 271 ? 13.598 9.246 -34.031 1.00 92.12 271 ASN A O 1
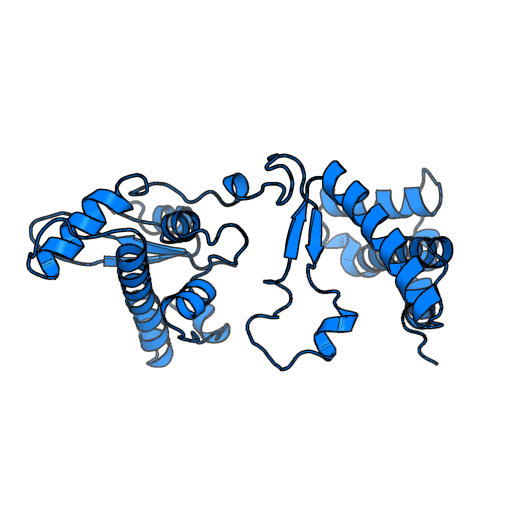ATOM 2194 N N . GLN A 1 272 ? 15.765 9.822 -34.232 1.00 91.25 272 GLN A N 1
ATOM 2195 C CA . GLN A 1 272 ? 16.264 8.481 -34.528 1.00 91.25 272 GLN A CA 1
ATOM 2196 C C . GLN A 1 272 ? 15.845 7.465 -33.456 1.00 91.25 272 GLN A C 1
ATOM 2198 O O . GLN A 1 272 ? 15.273 6.428 -33.783 1.00 91.25 272 GLN A O 1
ATOM 2203 N N . ALA A 1 273 ? 16.077 7.763 -32.175 1.00 91.31 273 ALA A N 1
ATOM 2204 C CA . ALA A 1 273 ? 15.696 6.861 -31.090 1.00 91.31 273 ALA A CA 1
ATOM 2205 C C . ALA A 1 273 ? 14.170 6.701 -30.961 1.00 91.31 273 ALA A C 1
ATOM 2207 O O . ALA A 1 273 ? 13.688 5.604 -30.677 1.00 91.31 273 ALA A O 1
ATOM 2208 N N . ALA A 1 274 ? 13.394 7.769 -31.175 1.00 92.38 274 ALA A N 1
ATOM 2209 C CA . ALA A 1 274 ? 11.935 7.710 -31.092 1.00 92.38 274 ALA A CA 1
ATOM 2210 C C . ALA A 1 274 ? 11.323 6.819 -32.188 1.00 92.38 274 ALA A C 1
ATOM 2212 O O . ALA A 1 274 ? 10.382 6.068 -31.920 1.00 92.38 274 ALA A O 1
ATOM 2213 N N . ASP A 1 275 ? 11.869 6.867 -33.402 1.00 91.56 275 ASP A N 1
ATOM 2214 C CA . ASP A 1 275 ? 11.334 6.131 -34.551 1.00 91.56 275 ASP A CA 1
ATOM 2215 C C . ASP A 1 275 ? 11.631 4.623 -34.480 1.00 91.56 275 ASP A C 1
ATOM 2217 O O . ASP A 1 275 ? 10.830 3.808 -34.944 1.00 91.56 275 ASP A O 1
ATOM 2221 N N . MET A 1 276 ? 12.694 4.228 -33.772 1.00 88.00 276 MET A N 1
ATOM 2222 C CA . MET A 1 276 ? 13.006 2.821 -33.484 1.00 88.00 276 MET A CA 1
ATOM 2223 C C . MET A 1 276 ? 11.955 2.127 -32.595 1.00 88.00 276 MET A C 1
ATOM 2225 O O . MET A 1 276 ? 11.894 0.897 -32.552 1.00 88.00 276 MET A O 1
ATOM 2229 N N . HIS A 1 277 ? 11.103 2.875 -31.879 1.00 89.06 277 HIS A N 1
ATOM 2230 C CA . HIS A 1 277 ? 10.191 2.325 -30.866 1.00 89.06 277 HIS A CA 1
ATOM 2231 C C . HIS A 1 277 ? 9.281 1.208 -31.400 1.00 89.06 277 HIS A C 1
ATOM 2233 O O . HIS A 1 277 ? 9.076 0.191 -30.734 1.00 89.06 277 HIS A O 1
ATOM 2239 N N . LYS A 1 278 ? 8.739 1.375 -32.612 1.00 80.69 278 LYS A N 1
ATOM 2240 C CA . LYS A 1 278 ? 7.806 0.408 -33.210 1.00 80.69 278 LYS A CA 1
ATOM 2241 C C . LYS A 1 278 ? 8.492 -0.921 -33.543 1.00 80.69 278 LYS A C 1
ATOM 2243 O O . LYS A 1 278 ? 7.913 -1.976 -33.298 1.00 80.69 278 LYS A O 1
ATOM 2248 N N . GLU A 1 279 ? 9.720 -0.862 -34.048 1.00 79.75 279 GLU A N 1
ATOM 2249 C CA . GLU A 1 279 ? 10.532 -2.035 -34.397 1.00 79.75 279 GLU A CA 1
ATOM 2250 C C . GLU A 1 279 ? 11.053 -2.767 -33.153 1.00 79.75 279 GLU A C 1
ATOM 2252 O O . GLU A 1 279 ? 11.129 -3.993 -33.120 1.00 79.75 279 GLU A O 1
ATOM 2257 N N . ILE A 1 280 ? 11.364 -2.030 -32.085 1.00 81.62 280 ILE A N 1
ATOM 2258 C CA . ILE A 1 280 ? 11.771 -2.624 -30.807 1.00 81.62 280 ILE A CA 1
ATOM 2259 C C . ILE A 1 280 ? 10.594 -3.370 -30.163 1.00 81.62 280 ILE A C 1
ATOM 2261 O O . ILE A 1 280 ? 10.772 -4.456 -29.610 1.00 81.62 280 ILE A O 1
ATOM 2265 N N . LEU A 1 281 ? 9.374 -2.825 -30.250 1.00 73.19 281 LEU A N 1
ATOM 2266 C CA . LEU A 1 281 ? 8.177 -3.486 -29.729 1.00 73.19 281 LEU A CA 1
ATOM 2267 C C . LEU A 1 281 ? 7.828 -4.768 -30.495 1.00 73.19 281 LEU A C 1
ATOM 2269 O O . LEU A 1 281 ? 7.464 -5.755 -29.854 1.00 73.19 281 LEU A O 1
ATOM 2273 N N . SER A 1 282 ? 7.948 -4.785 -31.826 1.00 73.75 282 SER A N 1
ATOM 2274 C CA . SER A 1 282 ? 7.699 -6.009 -32.601 1.00 73.75 282 SER A CA 1
ATOM 2275 C C . SER A 1 282 ? 8.704 -7.106 -32.244 1.00 73.75 282 SER A C 1
ATOM 2277 O O . SER A 1 282 ? 8.286 -8.227 -31.952 1.00 73.75 282 SER A O 1
ATOM 2279 N N . LYS A 1 283 ? 9.997 -6.762 -32.128 1.00 69.38 283 LYS A N 1
ATOM 2280 C CA . LYS A 1 283 ? 11.051 -7.673 -31.644 1.00 69.38 283 LYS A CA 1
ATOM 2281 C C . LYS A 1 283 ? 10.791 -8.179 -30.223 1.00 69.38 283 LYS A C 1
ATOM 2283 O O . LYS A 1 283 ? 10.936 -9.364 -29.957 1.00 69.38 283 LYS A O 1
ATOM 2288 N N . LYS A 1 284 ? 10.371 -7.307 -29.301 1.00 66.56 284 LYS A N 1
ATOM 2289 C CA . LYS A 1 284 ? 10.148 -7.670 -27.890 1.00 66.56 284 LYS A CA 1
ATOM 2290 C C . LYS A 1 284 ? 8.974 -8.629 -27.683 1.00 66.56 284 LYS A C 1
ATOM 2292 O O . LYS A 1 284 ? 9.005 -9.445 -26.764 1.00 66.56 284 LYS A O 1
ATOM 2297 N N . TYR A 1 285 ? 7.923 -8.501 -28.488 1.00 60.88 285 TYR A N 1
ATOM 2298 C CA . TYR A 1 285 ? 6.691 -9.274 -28.319 1.00 60.88 285 TYR A CA 1
ATOM 2299 C C . TYR A 1 285 ? 6.515 -10.395 -29.349 1.00 60.88 285 TYR A C 1
ATOM 2301 O O . TYR A 1 285 ? 5.472 -11.048 -29.321 1.00 60.88 285 TYR A O 1
ATOM 2309 N N . ASN A 1 286 ? 7.503 -10.638 -30.223 1.00 56.34 286 ASN A N 1
ATOM 2310 C CA . ASN A 1 286 ? 7.401 -11.579 -31.348 1.00 56.34 286 ASN A CA 1
ATOM 2311 C C . ASN A 1 286 ? 6.079 -11.407 -32.122 1.00 56.34 286 ASN A C 1
ATOM 2313 O O . ASN A 1 286 ? 5.405 -12.381 -32.459 1.00 56.34 286 ASN A O 1
ATOM 2317 N N . LEU A 1 287 ? 5.666 -10.154 -32.330 1.00 36.88 287 LEU A N 1
ATOM 2318 C CA . LEU A 1 287 ? 4.469 -9.837 -33.107 1.00 36.88 287 LEU A CA 1
ATOM 2319 C C . LEU A 1 287 ? 4.854 -9.822 -34.597 1.00 36.88 287 LEU A C 1
ATOM 2321 O O . LEU A 1 287 ? 5.871 -9.199 -34.914 1.00 36.88 287 LEU A O 1
ATOM 2325 N N . PRO A 1 288 ? 4.095 -10.503 -35.480 1.00 33.22 288 PRO A N 1
ATOM 2326 C CA . PRO A 1 288 ? 4.346 -10.487 -36.921 1.00 33.22 288 PRO A CA 1
ATOM 2327 C C . PRO A 1 288 ? 4.193 -9.088 -37.530 1.00 33.22 288 PRO A C 1
ATOM 2329 O O . PRO A 1 288 ? 3.397 -8.279 -36.993 1.00 33.22 288 PRO A O 1
#

Foldseek 3Di:
DAWWWKWQQDPDPDGDTDTDTDPFPVVVCVVCVPDDRFQIFGLVVLCVVVVCLQAPPGLQRLLCVQPVDHQDPDVCLVPDPPVDPDDDPVVVVNVVCSNVSSVSSVVSSLVSNDDDPDPDDPVVSVVVSCVVPGVVGTVNGDDNLCSQAAPVPRHSDDWDKDFQDDPVCLVVDDPDPCSPPRNRIGIHDPVRVVVVVVVVLVVVVVVCVVVVHDPDDPVVVVVLVLLLLLLVLLVCCVPPVPVDDPVSVVVSVVSLCVSVVHPDDDNVSSVVSNVCNVVSVCVVVVPD

pLDDT: mean 73.92, std 17.75, range [24.7, 94.38]

Organism: NCBI:txid96803

Sequence (288 aa):
MQVVVVVVVIFSSLASFAFLISRSSCIIFNIFVFLNVKGWLDLRHLAVQDDLKNCKLGLKSLAKHYLGKTLLNNWRLRASDWESNTLTQDQVTYAAEDAIVGISILLAQLKNLWTPVLEETWETSVCKAIEEVCEPFVEVEFNNEKMKFCFVCGNNEVFIRKNVIPQEYKKYFPPLPELNRDRCFVLLCNQCYESNRIQENNLRQKLAEECDAPVGDSADAEEVEKSLKAANAAIALRENKYHLTLKRLTFLEDILQDYFETNKLTDDLINQAADMHKEILSKKYNLP

Mean predicted aligned error: 17.6 Å

Nearest PDB structures (foldseek):
  2e6m-assembly1_A  TM=9.302E-01  e=3.229E-02  Mus musculus
  5j4d-assembly1_CB  TM=2.484E-01  e=2.387E+00  Thermus thermophilus HB27
  5e7k-assembly2_BA  TM=2.568E-01  e=2.961E+00  Thermus thermophilus HB8

Solvent-accessible surface area (backbone atoms only — not comparable to full-atom values): 17113 Å² total; per-residue (Å²): 140,53,55,44,54,36,50,31,51,50,92,52,104,66,87,56,80,51,78,50,82,31,72,40,78,71,52,53,57,67,77,37,80,84,60,90,82,61,48,31,31,48,62,53,60,57,40,42,76,72,66,46,60,73,51,61,74,29,56,58,45,44,35,35,67,70,67,68,41,82,64,86,84,52,65,66,67,76,69,45,79,82,84,48,97,70,76,51,73,67,53,54,50,53,55,52,47,60,48,56,50,46,53,54,43,50,55,47,49,43,64,74,76,45,78,83,92,65,98,64,55,71,69,58,50,50,53,51,38,44,61,72,69,41,53,93,38,49,74,44,84,82,62,74,70,86,57,51,38,13,76,87,79,61,48,73,61,69,73,46,80,43,60,77,60,58,76,86,56,57,78,77,50,77,97,48,87,74,70,41,86,82,51,42,45,46,38,24,23,63,70,58,42,54,55,47,50,55,51,50,50,55,50,50,51,53,53,20,66,77,64,76,42,87,72,73,55,68,66,60,54,50,49,53,48,52,53,47,51,33,10,53,34,19,43,49,50,73,77,40,52,91,79,52,52,71,75,55,48,54,55,37,49,50,47,43,24,63,74,68,74,38,100,70,86,49,72,66,59,34,50,55,35,30,66,46,40,65,62,50,50,31,67,73,65,75,52,133